Protein AF-A0A0L0T3G3-F1 (afdb_monomer_lite)

Secondary structure (DSSP, 8-state):
-EETTEE--B-TTT--EEHHHHHHHTT--HHHHHHHIIIIITTSS-EEE-SSSGGG-EEEE-HHHHHHHHHHTT-HHHHHHHHH-----PPPPP--------------------------------------------------------------PPP-------------------------------

Radius of gyration: 37.57 Å; chains: 1; bounding box: 53×100×104 Å

InterPro domains:
  IPR003163 Transcription regulator HTH, APSES-type DNA-binding domain [PS51299] (1-94)
  IPR018004 KilA/APSES-type HTH, DNA-binding [PF04383] (8-71)
  IPR018004 KilA/APSES-type HTH, DNA-binding [SM01252] (5-93)
  IPR036887 HTH APSES-type DNA-binding domain superfamily [G3DSA:3.10.260.10] (1-104)
  IPR036887 HTH APSES-type DNA-binding domain superfamily [SSF54616] (5-86)
  IPR051642 Regulatory protein SWI6-like [PTHR43828] (3-160)

Sequence (190 aa):
MRVAGVDVMRRASDNWLNATQLLKVAAVDKPQRTKILEREIQTGEHEKVQGGYGKYQGTWVPYARGVEIAKQFKVEHLVQALLDDAPSSDPPPPAAPRGRPSHSGTGSASNASPLRAVKRARREPAAATPATRPAGDGDGDDDNDLASDSDSDTSAPPARATPVRVARRAPSGRSTNARRASPATTTDAC

Organism: Allomyces macrogynus (strain ATCC 38327) (NCBI:txid578462)

Structure (mmCIF, N/CA/C/O backbone):
data_AF-A0A0L0T3G3-F1
#
_entry.id   AF-A0A0L0T3G3-F1
#
loop_
_atom_site.group_PDB
_atom_site.id
_atom_site.type_symbol
_atom_site.label_atom_id
_atom_site.label_alt_id
_atom_site.label_comp_i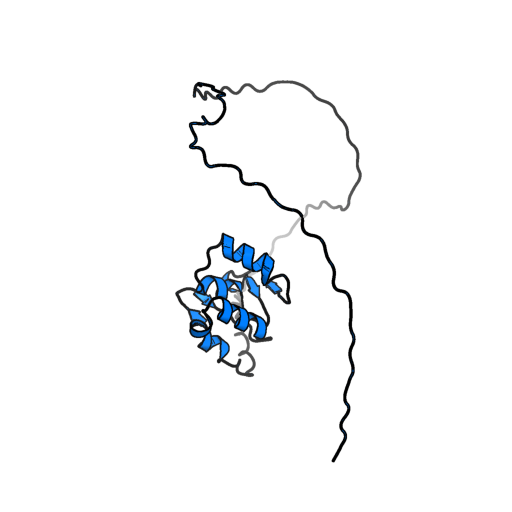d
_atom_site.label_asym_id
_atom_site.label_entity_id
_atom_site.label_seq_id
_atom_site.pdbx_PDB_ins_code
_atom_site.Cartn_x
_atom_site.Cartn_y
_atom_site.Cartn_z
_atom_site.occupancy
_atom_site.B_iso_or_equiv
_atom_site.auth_seq_id
_atom_site.auth_comp_id
_atom_site.auth_asym_id
_atom_site.auth_atom_id
_atom_site.pdbx_PDB_model_num
ATOM 1 N N . MET A 1 1 ? -4.707 -2.752 -11.605 1.00 87.75 1 MET A N 1
ATOM 2 C CA . MET A 1 1 ? -5.917 -3.571 -11.362 1.00 87.75 1 MET A CA 1
ATOM 3 C C . MET A 1 1 ? -6.947 -2.727 -10.620 1.00 87.75 1 MET A C 1
ATOM 5 O O . MET A 1 1 ? -6.530 -1.888 -9.833 1.00 87.75 1 MET A O 1
ATOM 9 N N . ARG A 1 2 ? -8.255 -2.915 -10.841 1.00 91.00 2 ARG A N 1
ATOM 10 C CA . ARG A 1 2 ? -9.304 -2.236 -10.060 1.00 91.00 2 ARG A CA 1
ATOM 11 C C . ARG A 1 2 ? -10.066 -3.249 -9.208 1.00 91.00 2 ARG A C 1
ATOM 13 O O . ARG A 1 2 ? -10.561 -4.233 -9.742 1.00 91.00 2 ARG A O 1
ATOM 20 N N . VAL A 1 3 ? -10.154 -2.998 -7.904 1.00 90.12 3 VAL A N 1
ATOM 21 C CA . VAL A 1 3 ? -10.744 -3.889 -6.894 1.00 90.12 3 VAL A CA 1
ATOM 22 C C . VAL A 1 3 ? -11.617 -3.060 -5.961 1.00 90.12 3 VAL A C 1
ATOM 24 O O . VAL A 1 3 ? -11.157 -2.048 -5.441 1.00 90.12 3 VAL A O 1
ATOM 27 N N . ALA A 1 4 ? -12.880 -3.450 -5.760 1.00 86.75 4 ALA A N 1
ATOM 28 C CA . ALA A 1 4 ? -13.822 -2.730 -4.888 1.00 86.75 4 ALA A CA 1
ATOM 29 C C . ALA A 1 4 ? -13.894 -1.208 -5.172 1.00 86.75 4 ALA A C 1
ATOM 31 O O . ALA A 1 4 ? -13.956 -0.378 -4.270 1.00 86.75 4 ALA A O 1
ATOM 32 N N . GLY A 1 5 ? -13.817 -0.823 -6.451 1.00 89.44 5 GLY A N 1
ATOM 33 C CA . GLY A 1 5 ? -13.822 0.581 -6.874 1.00 89.44 5 GLY A CA 1
ATOM 34 C C . GLY A 1 5 ? -12.492 1.327 -6.699 1.00 89.44 5 GLY A C 1
ATOM 35 O O . GLY A 1 5 ? -12.392 2.456 -7.182 1.00 89.44 5 GLY A O 1
ATOM 36 N N . VAL A 1 6 ? -11.470 0.700 -6.110 1.00 92.50 6 VAL A N 1
ATOM 37 C CA . VAL A 1 6 ? -10.130 1.250 -5.867 1.00 92.50 6 VAL A CA 1
ATOM 38 C C . VAL A 1 6 ? -9.128 0.698 -6.878 1.00 92.50 6 VAL A C 1
ATOM 40 O O . VAL A 1 6 ? -9.063 -0.506 -7.114 1.00 92.50 6 VAL A O 1
ATOM 43 N N . ASP A 1 7 ? -8.308 1.571 -7.455 1.00 93.56 7 ASP A N 1
ATOM 44 C CA . ASP A 1 7 ? -7.196 1.142 -8.299 1.00 93.56 7 ASP A CA 1
ATOM 45 C C . ASP A 1 7 ? -5.982 0.753 -7.444 1.00 93.56 7 ASP A C 1
ATOM 47 O O . ASP A 1 7 ? -5.528 1.535 -6.605 1.00 93.56 7 ASP A O 1
ATOM 51 N N . VAL A 1 8 ? -5.461 -0.450 -7.688 1.00 94.19 8 VAL A N 1
ATOM 52 C CA . VAL A 1 8 ? -4.229 -0.995 -7.110 1.00 94.19 8 VAL A CA 1
ATOM 53 C C . VAL A 1 8 ? -3.171 -1.117 -8.206 1.00 94.19 8 VAL A C 1
ATOM 55 O O . VAL A 1 8 ? -3.423 -1.666 -9.287 1.00 94.19 8 VAL A O 1
ATOM 58 N N . MET A 1 9 ? -1.985 -0.589 -7.922 1.00 94.81 9 MET A N 1
ATOM 59 C CA . MET A 1 9 ? -0.851 -0.479 -8.830 1.00 94.81 9 MET A CA 1
ATOM 60 C C . MET A 1 9 ? 0.319 -1.336 -8.343 1.00 94.81 9 MET A C 1
ATOM 62 O O . MET A 1 9 ? 0.638 -1.360 -7.152 1.00 94.81 9 MET A O 1
ATOM 66 N N . ARG A 1 10 ? 0.989 -1.972 -9.304 1.00 94.44 10 ARG A N 1
ATOM 67 C CA . ARG A 1 10 ? 2.276 -2.657 -9.158 1.00 94.44 10 ARG A CA 1
ATOM 68 C C . ARG A 1 10 ? 3.265 -2.001 -10.115 1.00 94.44 10 ARG A C 1
ATOM 70 O O . ARG A 1 10 ? 2.906 -1.706 -11.256 1.00 94.44 10 ARG A O 1
ATOM 77 N N . ARG A 1 11 ? 4.477 -1.713 -9.654 1.00 93.88 11 ARG A N 1
ATOM 78 C CA . ARG A 1 11 ? 5.514 -1.069 -10.462 1.00 93.88 11 ARG A CA 1
ATOM 79 C C . ARG A 1 11 ? 6.244 -2.132 -11.282 1.00 93.88 11 ARG A C 1
ATOM 81 O O . ARG A 1 11 ? 6.656 -3.151 -10.745 1.00 93.88 11 ARG A O 1
ATOM 88 N N . ALA A 1 12 ? 6.392 -1.903 -12.584 1.00 90.88 12 ALA A N 1
ATOM 89 C CA . ALA A 1 12 ? 6.940 -2.904 -13.501 1.00 90.88 12 ALA A CA 1
ATOM 90 C C . ALA A 1 12 ? 8.461 -3.108 -13.366 1.00 90.88 12 ALA A C 1
ATOM 92 O O . ALA A 1 12 ? 8.955 -4.190 -13.655 1.00 90.88 12 ALA A O 1
ATOM 93 N N . SER A 1 13 ? 9.204 -2.085 -12.932 1.00 90.38 13 SER A N 1
ATOM 94 C CA . SER A 1 13 ? 10.672 -2.119 -12.864 1.00 90.38 13 SER A CA 1
ATOM 95 C C . SER A 1 13 ? 11.217 -2.993 -11.736 1.00 90.38 13 SER A C 1
ATOM 97 O O . SER A 1 13 ? 12.217 -3.676 -11.913 1.00 90.38 13 SER A O 1
ATOM 99 N N . ASP A 1 14 ? 10.577 -2.945 -10.571 1.00 91.62 14 ASP A N 1
ATOM 100 C CA . ASP A 1 14 ? 11.069 -3.518 -9.312 1.00 91.62 14 ASP A CA 1
ATOM 101 C C . ASP A 1 14 ? 10.006 -4.370 -8.595 1.00 91.62 14 ASP A C 1
ATOM 103 O O . ASP A 1 14 ? 10.282 -4.953 -7.549 1.00 91.62 14 ASP A O 1
ATOM 107 N N . ASN A 1 15 ? 8.794 -4.475 -9.154 1.00 93.56 15 ASN A N 1
ATOM 108 C CA . ASN A 1 15 ? 7.646 -5.160 -8.558 1.00 93.56 15 ASN A CA 1
ATOM 109 C C . ASN A 1 15 ? 7.142 -4.567 -7.240 1.00 93.56 15 ASN A C 1
ATOM 111 O O . ASN A 1 15 ? 6.490 -5.261 -6.459 1.00 93.56 15 ASN A O 1
ATOM 115 N N . TRP A 1 16 ? 7.383 -3.282 -6.989 1.00 95.81 16 TRP A N 1
ATOM 116 C CA . TRP A 1 16 ? 6.870 -2.640 -5.784 1.00 95.81 16 TRP A CA 1
ATOM 117 C C . TRP A 1 16 ? 5.355 -2.453 -5.845 1.00 95.81 16 TRP A C 1
ATOM 119 O O . TRP A 1 16 ? 4.770 -2.202 -6.902 1.00 95.81 16 TRP A O 1
ATOM 129 N N . LEU A 1 17 ? 4.711 -2.550 -4.686 1.00 96.19 17 LEU A N 1
ATOM 130 C CA . LEU A 1 17 ? 3.264 -2.436 -4.529 1.00 96.19 17 LEU A CA 1
ATOM 131 C C . LEU A 1 17 ? 2.912 -1.158 -3.775 1.00 96.19 17 LEU A C 1
ATOM 133 O O . LEU A 1 17 ? 3.591 -0.776 -2.822 1.00 96.19 17 LEU A O 1
ATOM 137 N N . ASN A 1 18 ? 1.823 -0.499 -4.168 1.00 96.75 18 ASN A N 1
ATOM 138 C CA . ASN A 1 18 ? 1.340 0.677 -3.451 1.00 96.75 18 ASN A CA 1
ATOM 139 C C . ASN A 1 18 ? 0.532 0.255 -2.210 1.00 96.75 18 ASN A C 1
ATOM 141 O O . ASN A 1 18 ? -0.651 -0.090 -2.293 1.00 96.75 18 ASN A O 1
ATOM 145 N N . ALA A 1 19 ? 1.159 0.322 -1.036 1.00 96.81 19 ALA A N 1
ATOM 146 C CA . ALA A 1 19 ? 0.548 -0.071 0.230 1.00 96.81 19 ALA A CA 1
ATOM 147 C C . ALA A 1 19 ? -0.653 0.811 0.603 1.00 96.81 19 ALA A C 1
ATOM 149 O O . ALA A 1 19 ? -1.634 0.326 1.163 1.00 96.81 19 ALA A O 1
ATOM 150 N N . THR A 1 20 ? -0.634 2.100 0.247 1.00 96.31 20 THR A N 1
ATOM 151 C CA . THR A 1 20 ? -1.773 2.999 0.496 1.00 96.31 20 THR A CA 1
ATOM 152 C C . THR A 1 20 ? -3.030 2.529 -0.238 1.00 96.31 20 THR A C 1
ATOM 154 O O . THR A 1 20 ? -4.134 2.651 0.292 1.00 96.31 20 THR A O 1
ATOM 157 N N . GLN A 1 21 ? -2.880 1.968 -1.439 1.00 96.12 21 GLN A N 1
ATOM 158 C CA . GLN A 1 21 ? -3.994 1.412 -2.209 1.00 96.12 21 GLN A CA 1
ATOM 159 C C . GLN A 1 21 ? -4.490 0.088 -1.623 1.00 96.12 21 GLN A C 1
ATOM 161 O O . GLN A 1 21 ? -5.701 -0.084 -1.506 1.00 96.12 21 GLN A O 1
ATOM 166 N N . LEU A 1 22 ? -3.590 -0.789 -1.163 1.00 95.81 22 LEU A N 1
ATOM 167 C CA . LEU A 1 22 ? -3.967 -2.022 -0.457 1.00 95.81 22 LEU A CA 1
ATOM 168 C C . LEU A 1 22 ? -4.814 -1.726 0.791 1.00 95.81 22 LEU A C 1
ATOM 170 O O . LEU A 1 22 ? -5.875 -2.317 0.976 1.00 95.81 22 LEU A O 1
ATOM 174 N N . LEU A 1 23 ? -4.414 -0.735 1.596 1.00 96.38 23 LEU A N 1
ATOM 175 C CA . LEU A 1 23 ? -5.177 -0.314 2.778 1.00 96.38 23 LEU A CA 1
ATOM 176 C C . LEU A 1 23 ? -6.549 0.288 2.428 1.00 96.38 23 LEU A C 1
ATOM 178 O O . LEU A 1 23 ? -7.487 0.193 3.216 1.00 96.38 23 LEU A O 1
ATOM 182 N N . LYS A 1 24 ? -6.685 0.918 1.253 1.00 95.56 24 LYS A N 1
ATOM 183 C CA . LYS A 1 24 ? -7.981 1.411 0.760 1.00 95.56 24 LYS A CA 1
ATOM 184 C C . LYS A 1 24 ? -8.900 0.266 0.338 1.00 95.56 24 LYS A C 1
ATOM 186 O O . LYS A 1 24 ? -10.090 0.340 0.619 1.00 95.56 24 LYS A O 1
ATOM 191 N N . VAL A 1 25 ? -8.363 -0.774 -0.304 1.00 95.31 25 VAL A N 1
ATOM 192 C CA . VAL A 1 25 ? -9.125 -1.990 -0.643 1.00 95.31 25 VAL A CA 1
ATOM 193 C C . VAL A 1 25 ? -9.603 -2.701 0.623 1.00 95.31 25 VAL A C 1
ATOM 195 O O . VAL A 1 25 ? -10.724 -3.189 0.659 1.00 95.31 25 VAL A O 1
ATOM 198 N N . ALA A 1 26 ? -8.801 -2.672 1.690 1.00 95.25 26 ALA A N 1
ATOM 199 C CA . ALA A 1 26 ? -9.161 -3.209 3.002 1.00 95.25 26 ALA A CA 1
ATOM 200 C C . ALA A 1 26 ? -10.208 -2.376 3.772 1.00 95.25 26 ALA A C 1
ATOM 202 O O . ALA A 1 26 ? -10.460 -2.658 4.940 1.00 95.25 26 ALA A O 1
ATOM 203 N N . ALA A 1 27 ? -10.784 -1.334 3.156 1.00 94.81 27 ALA A N 1
ATOM 204 C CA . ALA A 1 27 ? -11.753 -0.422 3.771 1.00 94.81 27 ALA A CA 1
ATOM 205 C C . ALA A 1 27 ? -11.266 0.232 5.082 1.00 94.81 27 ALA A C 1
ATOM 207 O O . ALA A 1 27 ? -12.066 0.615 5.929 1.00 94.81 27 ALA A O 1
ATOM 208 N N . VAL A 1 28 ? -9.950 0.399 5.251 1.00 94.81 28 VAL A N 1
ATOM 209 C CA . VAL A 1 28 ? -9.383 1.064 6.430 1.00 94.81 28 VAL A CA 1
ATOM 210 C C . VAL A 1 28 ? -9.618 2.567 6.328 1.00 94.81 28 VAL A C 1
ATOM 212 O O . VAL A 1 28 ? -9.285 3.183 5.310 1.00 94.81 28 VAL A O 1
ATOM 215 N N . ASP A 1 29 ? -10.121 3.187 7.392 1.00 95.81 29 ASP A N 1
ATOM 216 C CA . ASP A 1 29 ? -10.425 4.617 7.423 1.00 95.81 29 ASP A CA 1
ATOM 217 C C . ASP A 1 29 ? -9.182 5.504 7.335 1.00 95.81 29 ASP A C 1
ATOM 219 O O . ASP A 1 29 ? -8.088 5.151 7.775 1.00 95.81 29 ASP A O 1
ATOM 223 N N . LYS A 1 30 ? -9.350 6.722 6.806 1.00 93.50 30 LYS A N 1
ATOM 224 C CA . LYS A 1 30 ? -8.257 7.693 6.615 1.00 93.50 30 LYS A CA 1
ATOM 225 C C . LYS A 1 30 ? -7.351 7.883 7.850 1.00 93.50 30 LYS A C 1
ATOM 227 O O . LYS A 1 30 ? -6.141 7.748 7.668 1.00 93.50 30 LYS A O 1
ATOM 232 N N . PRO A 1 31 ? -7.859 8.157 9.070 1.00 95.81 31 PRO A N 1
ATOM 233 C CA . PRO A 1 31 ? -6.998 8.320 10.245 1.00 95.81 31 PRO A CA 1
ATOM 234 C C . PRO A 1 31 ? -6.247 7.035 10.623 1.00 95.81 31 PRO A C 1
ATOM 236 O O . PRO A 1 31 ? -5.105 7.101 11.075 1.00 95.81 31 PRO A O 1
ATOM 239 N N . GLN A 1 32 ? -6.854 5.864 10.422 1.00 96.56 32 GLN A N 1
ATOM 240 C CA . GLN A 1 32 ? -6.226 4.581 10.730 1.00 96.56 32 GLN A CA 1
ATOM 241 C C . GLN A 1 32 ? -5.157 4.212 9.695 1.00 96.56 32 GLN A C 1
ATOM 243 O O . GLN A 1 32 ? -4.079 3.761 10.079 1.00 96.56 32 GLN A O 1
ATOM 248 N N . ARG A 1 33 ? -5.391 4.491 8.403 1.00 96.19 33 ARG A N 1
ATOM 249 C CA . ARG A 1 33 ? -4.382 4.308 7.346 1.00 96.19 33 ARG A CA 1
ATOM 250 C C . ARG A 1 33 ? -3.109 5.088 7.653 1.00 96.19 33 ARG A C 1
ATOM 252 O O . ARG A 1 33 ? -2.029 4.532 7.508 1.00 96.19 33 ARG A O 1
ATOM 259 N N . THR A 1 34 ? -3.226 6.338 8.111 1.00 96.12 34 THR A N 1
ATOM 260 C CA . THR A 1 34 ? -2.059 7.149 8.500 1.00 96.12 34 THR A CA 1
ATOM 261 C C . THR A 1 34 ? -1.283 6.502 9.648 1.00 96.12 34 THR A C 1
ATOM 263 O O . THR A 1 34 ? -0.072 6.341 9.535 1.00 96.12 34 THR A O 1
ATOM 266 N N . LYS A 1 35 ? -1.971 6.037 10.701 1.00 96.88 35 LYS A N 1
ATOM 267 C CA . LYS A 1 35 ? -1.324 5.365 11.843 1.00 96.88 35 LYS A CA 1
ATOM 268 C C . LYS A 1 35 ? -0.586 4.089 11.434 1.00 96.88 35 LYS A C 1
ATOM 270 O O . LYS A 1 35 ? 0.534 3.876 11.882 1.00 96.88 35 LYS A O 1
ATOM 275 N N . ILE A 1 36 ? -1.196 3.256 10.589 1.00 96.19 36 ILE A N 1
ATOM 276 C CA . ILE A 1 36 ? -0.570 2.023 10.081 1.00 96.19 36 ILE A CA 1
ATOM 277 C C . ILE A 1 36 ? 0.642 2.363 9.209 1.00 96.19 36 ILE A C 1
ATOM 279 O O . ILE A 1 36 ? 1.707 1.766 9.359 1.00 96.19 36 ILE A O 1
ATOM 283 N N . LEU A 1 37 ? 0.504 3.353 8.322 1.00 95.62 37 LEU A N 1
ATOM 284 C CA . LEU A 1 37 ? 1.600 3.789 7.464 1.00 95.62 37 LEU A CA 1
ATOM 285 C C . LEU A 1 37 ? 2.805 4.241 8.292 1.00 95.62 37 LEU A C 1
ATOM 287 O O . LEU A 1 37 ? 3.914 3.812 8.007 1.00 95.62 37 LEU A O 1
ATOM 291 N N . GLU A 1 38 ? 2.595 5.067 9.314 1.00 95.38 38 GLU A N 1
ATOM 292 C CA . GLU A 1 38 ? 3.668 5.597 10.163 1.00 95.38 38 GLU A CA 1
ATOM 293 C C . GLU A 1 38 ? 4.297 4.542 11.080 1.00 95.38 38 GLU A C 1
ATOM 295 O O . GLU A 1 38 ? 5.509 4.558 11.273 1.00 95.38 38 GLU A O 1
ATOM 300 N N . ARG A 1 39 ? 3.496 3.626 11.642 1.00 95.69 39 ARG A N 1
ATOM 301 C CA . ARG A 1 39 ? 3.963 2.673 12.664 1.00 95.69 39 ARG A CA 1
ATOM 302 C C . ARG A 1 39 ? 4.483 1.348 12.127 1.00 95.69 39 ARG A C 1
ATOM 304 O O . ARG A 1 39 ? 5.308 0.735 12.789 1.00 95.69 39 ARG A O 1
ATOM 311 N N . GLU A 1 40 ? 3.953 0.867 11.005 1.00 94.44 40 GLU A N 1
ATOM 312 C CA . GLU A 1 40 ? 4.221 -0.502 10.538 1.00 94.44 40 GLU A CA 1
ATOM 313 C C . GLU A 1 40 ? 4.870 -0.556 9.160 1.00 94.44 40 GLU A C 1
ATOM 315 O O . GLU A 1 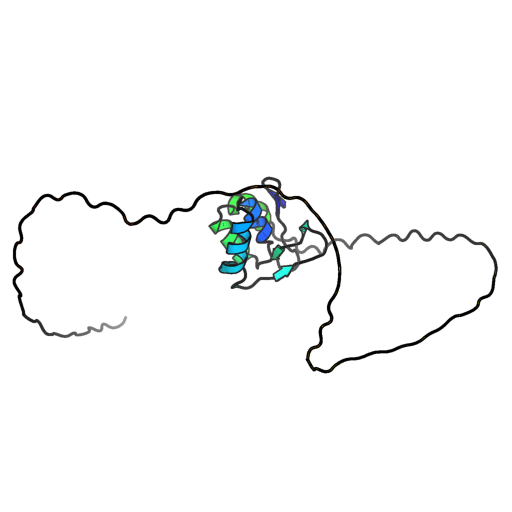40 ? 5.630 -1.480 8.864 1.00 94.44 40 GLU A O 1
ATOM 320 N N . ILE A 1 41 ? 4.546 0.401 8.290 1.00 94.69 41 ILE A N 1
ATOM 321 C CA . ILE A 1 41 ? 5.033 0.397 6.908 1.00 94.69 41 ILE A CA 1
ATOM 322 C C . ILE A 1 41 ? 6.313 1.225 6.799 1.00 94.69 41 ILE A C 1
ATOM 324 O O . ILE A 1 41 ? 7.304 0.755 6.252 1.00 94.69 41 ILE A O 1
ATOM 328 N N . GLN A 1 42 ? 6.316 2.438 7.356 1.00 94.44 42 GLN A N 1
ATOM 329 C CA . GLN A 1 42 ? 7.447 3.366 7.264 1.00 94.44 42 GLN A CA 1
ATOM 330 C C . GLN A 1 42 ? 8.637 2.993 8.154 1.00 94.44 42 GLN A C 1
ATOM 332 O O . GLN A 1 42 ? 9.701 3.592 8.047 1.00 94.44 42 GLN A O 1
ATOM 337 N N . THR A 1 43 ? 8.476 2.010 9.034 1.00 94.50 43 THR A N 1
ATOM 338 C CA . THR A 1 43 ? 9.572 1.488 9.858 1.00 94.50 43 THR A CA 1
ATOM 339 C C . THR A 1 43 ? 10.527 0.602 9.053 1.00 94.50 43 THR A C 1
ATOM 341 O O . THR A 1 43 ? 11.690 0.480 9.421 1.00 94.50 43 THR A O 1
ATOM 344 N N . GLY A 1 44 ? 10.047 -0.018 7.969 1.00 92.94 44 GLY A N 1
ATOM 345 C CA . GLY A 1 44 ? 10.835 -0.896 7.101 1.00 92.94 44 GLY A CA 1
ATOM 346 C C . GLY A 1 44 ? 11.261 -0.234 5.789 1.00 92.94 44 GLY A C 1
ATOM 347 O O . GLY A 1 44 ? 11.219 0.986 5.641 1.00 92.94 44 GLY A O 1
ATOM 348 N N . GLU A 1 45 ? 11.645 -1.054 4.809 1.00 96.31 45 GLU A N 1
ATOM 349 C CA . GLU A 1 45 ? 11.939 -0.596 3.449 1.00 96.31 45 GLU A CA 1
ATOM 350 C C . GLU A 1 45 ? 10.661 -0.105 2.757 1.00 96.31 45 GLU A C 1
ATOM 352 O O . GLU A 1 45 ? 9.676 -0.837 2.620 1.00 96.31 45 GLU A O 1
ATOM 357 N N . HIS A 1 46 ? 10.671 1.162 2.348 1.00 96.81 46 HIS A N 1
ATOM 358 C CA . HIS A 1 46 ? 9.535 1.806 1.709 1.00 96.81 46 HIS A CA 1
ATOM 359 C C . HIS A 1 46 ? 9.974 3.054 0.935 1.00 96.81 46 HIS A C 1
ATOM 361 O O . HIS A 1 46 ? 11.010 3.655 1.207 1.00 96.81 46 HIS A O 1
ATOM 367 N N . GLU A 1 47 ? 9.128 3.491 0.009 1.00 96.62 47 GLU A N 1
ATOM 368 C CA . GLU A 1 47 ? 9.331 4.689 -0.798 1.00 96.62 47 GLU A CA 1
ATOM 369 C C . GLU A 1 47 ? 8.065 5.538 -0.726 1.00 96.62 47 GLU A C 1
ATOM 371 O O . GLU A 1 47 ? 6.960 5.083 -1.031 1.00 96.62 47 GLU A O 1
ATOM 376 N N . LYS A 1 48 ? 8.203 6.797 -0.312 1.00 95.88 48 LYS A N 1
ATOM 377 C CA . LYS A 1 48 ? 7.091 7.749 -0.318 1.00 95.88 48 LYS A CA 1
ATOM 378 C C . LYS A 1 48 ? 7.094 8.536 -1.620 1.00 95.88 48 LYS A C 1
ATOM 380 O O . LYS A 1 48 ? 7.950 9.390 -1.823 1.00 95.88 48 LYS A O 1
ATOM 385 N N . VAL A 1 49 ? 6.075 8.316 -2.448 1.00 95.75 49 VAL A N 1
ATOM 386 C CA . VAL A 1 49 ? 5.829 9.114 -3.654 1.00 95.75 49 VAL A CA 1
ATOM 387 C C . VAL A 1 49 ? 4.762 10.160 -3.341 1.00 95.75 49 VAL A C 1
ATOM 389 O O . VAL A 1 49 ? 3.589 9.834 -3.133 1.00 95.75 49 VAL A O 1
ATOM 392 N N . GLN A 1 50 ? 5.178 11.425 -3.304 1.00 94.56 50 GLN A N 1
ATOM 393 C CA . GLN A 1 50 ? 4.323 12.591 -3.075 1.00 94.56 50 GLN A CA 1
ATOM 394 C C . GLN A 1 50 ? 4.415 13.550 -4.274 1.00 94.56 50 GLN A C 1
ATOM 396 O O . GLN A 1 50 ? 5.491 13.743 -4.832 1.00 94.56 50 GLN A O 1
ATOM 401 N N . GLY A 1 51 ? 3.293 14.157 -4.676 1.00 91.38 51 GLY A N 1
ATOM 402 C CA . GLY A 1 51 ? 3.226 15.048 -5.845 1.00 91.38 51 GLY A CA 1
ATOM 403 C C . GLY A 1 51 ? 2.895 14.334 -7.166 1.00 91.38 51 GLY A C 1
ATOM 404 O O . GLY A 1 51 ? 2.715 13.117 -7.213 1.00 91.38 51 GLY A O 1
ATOM 405 N N . GLY A 1 52 ? 2.705 15.100 -8.244 1.00 93.38 52 GLY A N 1
ATOM 406 C CA . GLY A 1 52 ? 2.344 14.564 -9.564 1.00 93.38 52 GLY A CA 1
ATOM 407 C C . GLY A 1 52 ? 0.913 14.014 -9.667 1.00 93.38 52 GLY A C 1
ATOM 408 O O . GLY A 1 52 ? -0.007 14.486 -9.001 1.00 93.38 52 GLY A O 1
ATOM 409 N N . TYR A 1 53 ? 0.712 13.024 -10.541 1.00 91.06 53 TYR A N 1
ATOM 410 C CA . TYR A 1 53 ? -0.609 12.467 -10.837 1.00 91.06 53 TYR A CA 1
ATOM 411 C C . TYR A 1 53 ? -1.119 11.561 -9.697 1.00 91.06 53 TYR A C 1
ATOM 413 O O . TYR A 1 53 ? -0.504 10.544 -9.371 1.00 91.06 53 TYR A O 1
ATOM 421 N N . GLY A 1 54 ? -2.278 11.902 -9.121 1.00 90.31 54 GLY A N 1
ATOM 422 C CA . GLY A 1 54 ? -2.775 11.351 -7.851 1.00 90.31 54 GLY A CA 1
ATOM 423 C C . GLY A 1 54 ? -2.877 9.823 -7.758 1.00 90.31 54 GLY A C 1
ATOM 424 O O . GLY A 1 54 ? -2.645 9.270 -6.686 1.00 90.31 54 GLY A O 1
ATOM 425 N N . LYS A 1 55 ? -3.152 9.104 -8.861 1.00 91.44 55 LYS A N 1
ATOM 426 C CA . LYS A 1 55 ? -3.279 7.629 -8.819 1.00 91.44 55 LYS A CA 1
ATOM 427 C C . LYS A 1 55 ? -1.970 6.899 -8.498 1.00 91.44 55 LYS A C 1
ATOM 429 O O . LYS A 1 55 ? -2.024 5.737 -8.120 1.00 91.44 55 LYS A O 1
ATOM 434 N N . TYR A 1 56 ? -0.813 7.540 -8.674 1.00 94.06 56 TYR A N 1
ATOM 435 C CA . TYR A 1 56 ? 0.498 6.930 -8.404 1.00 94.06 56 TYR A CA 1
ATOM 436 C C . TYR A 1 56 ? 1.072 7.312 -7.035 1.00 94.06 56 TYR A C 1
ATOM 438 O O . TYR A 1 56 ? 2.111 6.789 -6.631 1.00 94.06 56 TYR A O 1
ATOM 446 N N . GLN A 1 57 ? 0.401 8.212 -6.317 1.00 95.75 57 GLN A N 1
ATOM 447 C CA . GLN A 1 57 ? 0.840 8.675 -5.008 1.00 95.75 57 GLN A CA 1
ATOM 448 C C . GLN A 1 57 ? 0.603 7.618 -3.930 1.00 95.75 57 GLN A C 1
ATOM 450 O O . GLN A 1 57 ? -0.326 6.807 -4.008 1.00 95.75 57 GLN A O 1
ATOM 455 N N . GLY A 1 58 ? 1.436 7.668 -2.895 1.00 96.00 58 GLY A N 1
ATOM 456 C CA . GLY A 1 58 ? 1.331 6.799 -1.731 1.00 96.00 58 GLY A CA 1
ATOM 457 C C . GLY A 1 58 ? 2.680 6.265 -1.281 1.00 96.00 58 GLY A C 1
ATOM 458 O O . GLY A 1 58 ? 3.740 6.710 -1.726 1.00 96.00 58 GLY A O 1
ATOM 459 N N . THR A 1 59 ? 2.622 5.303 -0.370 1.00 96.94 59 THR A N 1
ATOM 460 C CA . THR A 1 59 ? 3.797 4.567 0.092 1.00 96.94 59 THR A CA 1
ATOM 461 C C . THR A 1 59 ? 3.914 3.272 -0.692 1.00 96.94 59 THR A C 1
ATOM 463 O O . THR A 1 59 ? 3.011 2.437 -0.656 1.00 96.94 59 THR A O 1
ATOM 466 N N . TRP A 1 60 ? 5.018 3.128 -1.408 1.00 97.50 60 TRP A N 1
ATOM 467 C CA . TRP A 1 60 ? 5.378 1.932 -2.144 1.00 97.50 60 TRP A CA 1
ATOM 468 C C . TRP A 1 60 ? 6.259 1.048 -1.269 1.00 97.50 60 TRP A C 1
ATOM 470 O O . TRP A 1 60 ? 7.101 1.553 -0.527 1.00 97.50 60 TRP A O 1
ATOM 480 N N . VAL A 1 61 ? 6.033 -0.260 -1.335 1.00 97.38 61 VAL A N 1
ATOM 481 C CA . VAL A 1 61 ? 6.766 -1.268 -0.563 1.00 97.38 61 VAL A CA 1
ATOM 482 C C . VAL A 1 61 ? 7.234 -2.398 -1.479 1.00 97.38 61 VAL A C 1
ATOM 484 O O . VAL A 1 61 ? 6.561 -2.671 -2.482 1.00 97.38 61 VAL A O 1
ATOM 487 N N . PRO A 1 62 ? 8.330 -3.094 -1.132 1.00 96.94 62 PRO A N 1
ATOM 488 C CA . PRO A 1 62 ? 8.762 -4.287 -1.850 1.00 96.94 62 PRO A CA 1
ATOM 489 C C . PRO A 1 62 ? 7.655 -5.343 -1.939 1.00 96.94 62 PRO A C 1
ATOM 491 O O . PRO A 1 62 ? 6.820 -5.462 -1.036 1.00 96.94 62 PRO A O 1
ATOM 494 N N . TYR A 1 63 ? 7.681 -6.149 -3.004 1.00 95.06 63 TYR A N 1
ATOM 495 C CA . TYR A 1 63 ? 6.666 -7.171 -3.282 1.00 95.06 63 TYR A CA 1
ATOM 496 C C . TYR A 1 63 ? 6.375 -8.072 -2.073 1.00 95.06 63 TYR A C 1
ATOM 498 O O . TYR A 1 63 ? 5.223 -8.193 -1.660 1.00 95.06 63 TYR A O 1
ATOM 506 N N . ALA A 1 64 ? 7.421 -8.635 -1.455 1.00 95.06 64 ALA A N 1
ATOM 507 C CA . ALA A 1 64 ? 7.294 -9.522 -0.297 1.00 95.06 64 ALA A CA 1
ATOM 508 C C . ALA A 1 64 ? 6.507 -8.865 0.850 1.00 95.06 64 ALA A C 1
ATOM 510 O O . ALA A 1 64 ? 5.547 -9.439 1.363 1.00 95.06 64 ALA A O 1
ATOM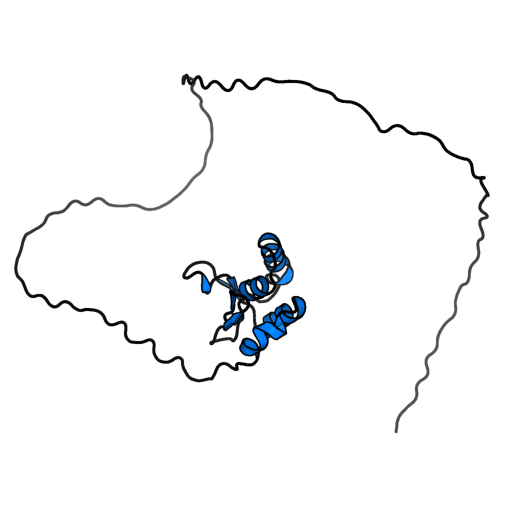 511 N N . ARG A 1 65 ? 6.840 -7.610 1.178 1.00 95.75 65 ARG A N 1
ATOM 512 C CA . ARG A 1 65 ? 6.151 -6.853 2.226 1.00 95.75 65 ARG A CA 1
ATOM 513 C C . ARG A 1 65 ? 4.713 -6.507 1.841 1.00 95.75 65 ARG A C 1
ATOM 515 O O . ARG A 1 65 ? 3.822 -6.552 2.685 1.00 95.75 65 ARG A O 1
ATOM 522 N N . GLY A 1 66 ? 4.458 -6.180 0.576 1.00 95.44 66 GLY A N 1
ATOM 523 C CA . GLY A 1 66 ? 3.103 -5.926 0.086 1.00 95.44 66 GLY A CA 1
ATOM 524 C C . GLY A 1 66 ? 2.190 -7.152 0.196 1.00 95.44 66 GLY A C 1
ATOM 525 O O . GLY A 1 66 ? 1.031 -7.007 0.585 1.00 95.44 66 GLY A O 1
ATOM 526 N N . VAL A 1 67 ? 2.718 -8.356 -0.058 1.00 95.06 67 VAL A N 1
ATOM 527 C CA . VAL A 1 67 ? 1.992 -9.624 0.141 1.00 95.06 67 VAL A CA 1
ATOM 528 C C . VAL A 1 67 ? 1.666 -9.849 1.619 1.00 95.06 67 VAL A C 1
ATOM 530 O O . VAL A 1 67 ? 0.538 -10.212 1.948 1.00 95.06 67 VAL A O 1
ATOM 533 N N . GLU A 1 68 ? 2.607 -9.589 2.529 1.00 95.69 68 GLU A N 1
ATOM 534 C CA . GLU A 1 68 ? 2.354 -9.675 3.975 1.00 95.69 68 GLU A CA 1
ATOM 535 C C . GLU A 1 68 ? 1.236 -8.729 4.420 1.00 95.69 68 GLU A C 1
ATOM 537 O O . GLU A 1 68 ? 0.326 -9.149 5.132 1.00 95.69 68 GLU A O 1
ATOM 542 N N . ILE A 1 69 ? 1.257 -7.475 3.961 1.00 95.00 69 ILE A N 1
ATOM 543 C CA . ILE A 1 69 ? 0.199 -6.497 4.254 1.00 95.00 69 ILE A CA 1
ATOM 544 C C . ILE A 1 69 ? -1.140 -7.004 3.701 1.00 95.00 69 ILE A C 1
ATOM 546 O O . ILE A 1 69 ? -2.154 -6.983 4.399 1.00 95.00 69 ILE A O 1
ATOM 550 N N . ALA A 1 70 ? -1.162 -7.519 2.471 1.00 95.00 70 ALA A N 1
ATOM 551 C CA . ALA A 1 70 ? -2.381 -8.057 1.878 1.00 95.00 70 ALA A CA 1
ATOM 552 C C . ALA A 1 70 ? -2.954 -9.240 2.684 1.00 95.00 70 ALA A C 1
ATOM 554 O O . ALA A 1 70 ? -4.171 -9.326 2.864 1.00 95.00 70 ALA A O 1
ATOM 555 N N . LYS A 1 71 ? -2.088 -10.102 3.230 1.00 95.31 71 LYS A N 1
ATOM 556 C CA . LYS A 1 71 ? -2.459 -11.199 4.140 1.00 95.31 71 LYS A CA 1
ATOM 557 C C . LYS A 1 71 ? -3.004 -10.688 5.470 1.00 95.31 71 LYS A C 1
ATOM 559 O O . LYS A 1 71 ? -4.078 -11.109 5.893 1.00 95.31 71 LYS A O 1
ATOM 564 N N . GLN A 1 72 ? -2.303 -9.749 6.105 1.00 95.12 72 GLN A N 1
ATOM 565 C CA . GLN A 1 72 ? -2.684 -9.168 7.398 1.00 95.12 72 GLN A CA 1
ATOM 566 C C . GLN A 1 72 ? -4.070 -8.516 7.350 1.00 95.12 72 GLN A C 1
ATOM 568 O O . GLN A 1 72 ? -4.894 -8.737 8.237 1.00 95.12 72 GLN A O 1
ATOM 573 N N . PHE A 1 73 ? -4.355 -7.769 6.282 1.00 94.88 73 PHE A N 1
ATOM 574 C CA . PHE A 1 73 ? -5.647 -7.110 6.078 1.00 94.88 73 PHE A CA 1
ATOM 575 C C . PHE A 1 73 ? -6.677 -7.982 5.343 1.00 94.88 73 PHE A C 1
ATOM 577 O O . PHE A 1 73 ? -7.758 -7.499 5.017 1.00 94.88 73 PHE A O 1
ATOM 584 N N . LYS A 1 74 ? -6.373 -9.267 5.101 1.00 94.88 74 LYS A N 1
ATOM 585 C CA . LYS A 1 74 ? -7.249 -10.246 4.431 1.00 94.88 74 LYS A CA 1
ATOM 586 C C . LYS A 1 74 ? -7.721 -9.814 3.037 1.00 94.88 74 LYS A C 1
ATOM 588 O O . LYS A 1 74 ? -8.778 -10.243 2.586 1.00 94.88 74 LYS A O 1
ATOM 593 N N . VAL A 1 75 ? -6.934 -9.002 2.336 1.00 94.88 75 VAL A N 1
ATOM 594 C CA . VAL A 1 75 ? -7.214 -8.554 0.960 1.00 94.88 75 VAL A CA 1
ATOM 595 C C . VAL A 1 75 ? -6.427 -9.321 -0.095 1.00 94.88 75 VAL A C 1
ATOM 597 O O . VAL A 1 75 ? -6.648 -9.088 -1.277 1.00 94.88 75 VAL A O 1
ATOM 600 N N . GLU A 1 76 ? -5.547 -10.244 0.307 1.00 93.69 76 GLU A N 1
ATOM 601 C CA . GLU A 1 76 ? -4.746 -11.082 -0.600 1.00 93.69 76 GLU A CA 1
ATOM 602 C C . GLU A 1 76 ? -5.594 -11.699 -1.717 1.00 93.69 76 GLU A C 1
ATOM 604 O O . GLU A 1 76 ? -5.299 -11.480 -2.885 1.00 93.69 76 GLU A O 1
ATOM 609 N N . HIS A 1 77 ? -6.699 -12.362 -1.369 1.00 92.75 77 HIS A N 1
ATOM 610 C CA . HIS A 1 77 ? -7.605 -12.992 -2.336 1.00 92.75 77 HIS A CA 1
ATOM 611 C C . HIS A 1 77 ? -8.193 -12.013 -3.368 1.00 92.75 77 HIS A C 1
ATOM 613 O O . HIS A 1 77 ? -8.500 -12.403 -4.490 1.00 92.75 77 HIS A O 1
ATOM 619 N N . LEU A 1 78 ? -8.343 -10.733 -3.013 1.00 92.44 78 LEU A N 1
ATOM 620 C CA . LEU A 1 78 ? -8.887 -9.713 -3.910 1.00 92.44 78 LEU A CA 1
ATOM 621 C C . LEU A 1 78 ? -7.836 -9.161 -4.872 1.00 92.44 78 LEU A C 1
ATOM 623 O O . LEU A 1 78 ? -8.168 -8.756 -5.984 1.00 92.44 78 LEU A O 1
ATOM 627 N N . VAL A 1 79 ? -6.580 -9.104 -4.431 1.00 91.69 79 VAL A N 1
ATOM 628 C CA . VAL A 1 79 ? -5.457 -8.599 -5.231 1.00 91.69 79 VAL A CA 1
ATOM 629 C C . VAL A 1 79 ? -4.633 -9.723 -5.849 1.00 91.69 79 VAL A C 1
ATOM 631 O O . VAL A 1 79 ? -3.635 -9.438 -6.502 1.00 91.69 79 VAL A O 1
ATOM 634 N N . GLN A 1 80 ? -5.057 -10.977 -5.685 1.00 90.75 80 GLN A N 1
ATOM 635 C CA . GLN A 1 80 ? -4.318 -12.160 -6.109 1.00 90.75 80 GLN A CA 1
ATOM 636 C C . GLN A 1 80 ? -3.953 -12.114 -7.595 1.00 90.75 80 GLN A C 1
ATOM 638 O O . GLN A 1 80 ? -2.803 -12.358 -7.928 1.00 90.75 80 GLN A O 1
ATOM 643 N N . ALA A 1 81 ? -4.867 -11.684 -8.470 1.00 88.75 81 ALA A N 1
ATOM 644 C CA . ALA A 1 81 ? -4.555 -11.535 -9.893 1.00 88.75 81 ALA A CA 1
ATOM 645 C C . ALA A 1 81 ? -3.351 -10.600 -10.134 1.00 88.75 81 ALA A C 1
ATOM 647 O O . ALA A 1 81 ? -2.471 -10.926 -10.914 1.00 88.75 81 ALA A O 1
ATOM 648 N N . LEU A 1 82 ? -3.238 -9.490 -9.390 1.00 89.44 82 LEU A N 1
ATOM 649 C CA . LEU A 1 82 ? -2.093 -8.573 -9.491 1.00 89.44 82 LEU A CA 1
ATOM 650 C C . LEU A 1 82 ? -0.787 -9.174 -8.939 1.00 89.44 82 LEU A C 1
ATOM 652 O O . LEU A 1 82 ? 0.301 -8.742 -9.330 1.00 89.44 82 LEU A O 1
ATOM 656 N N . LEU A 1 83 ? -0.888 -10.096 -7.980 1.00 88.44 83 LEU A N 1
ATOM 657 C CA . LEU A 1 83 ? 0.256 -10.778 -7.373 1.00 88.44 83 LEU A CA 1
ATOM 658 C C . LEU A 1 83 ? 0.781 -11.888 -8.294 1.00 88.44 83 LEU A C 1
ATOM 660 O O . LEU A 1 83 ? 1.987 -11.947 -8.547 1.00 88.44 83 LEU A O 1
ATOM 664 N N . ASP A 1 84 ? -0.134 -12.684 -8.845 1.00 86.31 84 ASP A N 1
ATOM 665 C CA . ASP A 1 84 ? 0.141 -13.820 -9.728 1.00 86.31 84 ASP A CA 1
ATOM 666 C C . ASP A 1 84 ? 0.605 -13.378 -11.123 1.00 86.31 84 ASP A C 1
ATOM 668 O O . ASP A 1 84 ? 1.389 -14.084 -11.759 1.00 86.31 84 ASP A O 1
ATOM 672 N N . ASP A 1 85 ? 0.187 -12.189 -11.576 1.00 75.12 85 ASP A N 1
ATOM 673 C CA . ASP A 1 85 ? 0.700 -11.559 -12.791 1.00 75.12 85 ASP A CA 1
ATOM 674 C C . ASP A 1 85 ? 2.207 -11.284 -12.637 1.00 75.12 85 ASP A C 1
ATOM 676 O O . ASP A 1 85 ? 2.644 -10.255 -12.106 1.00 75.12 85 ASP A O 1
ATOM 680 N N . ALA A 1 86 ? 3.036 -12.216 -13.110 1.00 62.97 86 ALA A N 1
ATOM 681 C CA . ALA A 1 86 ? 4.443 -11.946 -13.348 1.00 62.97 86 ALA A CA 1
ATOM 682 C C . ALA A 1 86 ? 4.521 -10.791 -14.359 1.00 62.97 86 ALA A C 1
ATOM 684 O O . ALA A 1 86 ? 3.866 -10.873 -15.402 1.00 62.97 86 ALA A O 1
ATOM 685 N N . PRO A 1 87 ? 5.283 -9.710 -14.095 1.00 61.69 87 PRO A N 1
ATOM 686 C CA . PRO A 1 87 ? 5.481 -8.694 -15.113 1.00 61.69 87 PRO A CA 1
ATOM 687 C C . PRO A 1 87 ? 6.121 -9.400 -16.303 1.00 61.69 87 PRO A C 1
ATOM 689 O O . PRO A 1 87 ? 7.236 -9.916 -16.199 1.00 61.69 87 PRO A O 1
ATOM 692 N N . SER A 1 88 ? 5.395 -9.486 -17.416 1.00 54.56 88 SER A N 1
ATOM 693 C CA . SER A 1 88 ? 5.975 -9.946 -18.666 1.00 54.56 88 SER A CA 1
ATOM 694 C C . SER A 1 88 ? 7.253 -9.140 -18.863 1.00 54.56 88 SER A C 1
ATOM 696 O O . SER A 1 88 ? 7.218 -7.910 -18.837 1.00 54.56 88 SER A O 1
ATOM 698 N N . SER A 1 89 ? 8.389 -9.824 -19.000 1.00 52.62 89 SER A N 1
ATOM 699 C CA . SER A 1 89 ? 9.703 -9.217 -19.260 1.00 52.62 89 SER A CA 1
ATOM 700 C C . SER A 1 89 ? 9.773 -8.606 -20.671 1.00 52.62 89 SER A C 1
ATOM 702 O O . SER A 1 89 ? 10.842 -8.479 -21.259 1.00 52.62 89 SER A O 1
ATOM 704 N N . ASP A 1 90 ? 8.618 -8.255 -21.234 1.00 54.56 90 ASP A N 1
ATOM 705 C CA . ASP A 1 90 ? 8.514 -7.528 -22.474 1.00 54.56 90 ASP A CA 1
ATOM 706 C C . ASP A 1 90 ? 8.827 -6.058 -22.188 1.00 54.56 90 ASP A C 1
ATOM 708 O O . ASP A 1 90 ? 8.243 -5.457 -21.273 1.00 54.56 90 ASP A O 1
ATOM 712 N N . PRO A 1 91 ? 9.769 -5.462 -22.937 1.00 55.53 91 PRO A N 1
ATOM 713 C CA . PRO A 1 91 ? 10.080 -4.055 -22.791 1.00 55.53 91 PRO A CA 1
ATOM 714 C C . PRO A 1 91 ? 8.794 -3.238 -22.977 1.00 55.53 91 PRO A C 1
ATOM 716 O O . PRO A 1 91 ? 7.986 -3.559 -23.855 1.00 55.53 91 PRO A O 1
ATOM 719 N N . PRO A 1 92 ? 8.577 -2.178 -22.172 1.00 60.75 92 PRO A N 1
ATOM 720 C CA . PRO A 1 92 ? 7.405 -1.333 -22.340 1.00 60.75 92 PRO A CA 1
ATOM 721 C C . PRO A 1 92 ? 7.357 -0.860 -23.798 1.00 60.75 92 PRO A C 1
ATOM 723 O O . PRO A 1 92 ? 8.390 -0.400 -24.304 1.00 60.75 92 PRO A O 1
ATOM 726 N N . PRO A 1 93 ? 6.206 -0.972 -24.493 1.00 61.25 93 PRO A N 1
ATOM 727 C CA . PRO A 1 93 ? 6.103 -0.490 -25.860 1.00 61.25 93 PRO A CA 1
ATOM 728 C C . PRO A 1 93 ? 6.559 0.972 -25.877 1.00 61.25 93 PRO A C 1
ATOM 730 O O . PRO A 1 93 ? 6.188 1.728 -24.966 1.00 61.25 93 PRO A O 1
ATOM 733 N N . PRO A 1 94 ? 7.406 1.369 -26.845 1.00 61.91 94 PRO A N 1
ATOM 734 C CA . PRO A 1 94 ? 7.983 2.701 -26.875 1.00 61.91 94 PRO A CA 1
ATOM 735 C C . PRO A 1 94 ? 6.850 3.713 -26.761 1.00 61.91 94 PRO A C 1
ATOM 737 O O . PRO A 1 94 ? 5.882 3.655 -27.523 1.00 61.91 94 PRO A O 1
ATOM 740 N N . ALA A 1 95 ? 6.951 4.596 -25.763 1.00 61.47 95 ALA A N 1
ATOM 741 C CA . ALA A 1 95 ? 5.997 5.672 -25.559 1.00 61.47 95 ALA A CA 1
ATOM 742 C C . ALA A 1 95 ? 5.729 6.329 -26.916 1.00 61.47 95 ALA A C 1
ATOM 744 O O . ALA A 1 95 ? 6.668 6.802 -27.561 1.00 61.47 95 ALA A O 1
ATOM 745 N N . ALA A 1 96 ? 4.469 6.286 -27.362 1.00 62.62 96 ALA A N 1
ATOM 746 C CA . ALA A 1 96 ? 4.068 6.817 -28.656 1.00 62.62 96 ALA A CA 1
ATOM 747 C C . ALA A 1 96 ? 4.687 8.213 -28.854 1.00 62.62 96 ALA A C 1
ATOM 749 O O . ALA A 1 96 ? 4.711 9.010 -27.903 1.00 62.62 96 ALA A O 1
ATOM 750 N N . PRO A 1 97 ? 5.228 8.511 -30.049 1.00 54.03 97 PRO A N 1
ATOM 751 C CA . PRO A 1 97 ? 5.955 9.744 -30.281 1.00 54.03 97 PRO A CA 1
ATOM 752 C C . PRO A 1 97 ? 5.036 10.907 -29.929 1.00 54.03 97 PRO A C 1
ATOM 754 O O . PRO A 1 97 ? 3.910 10.994 -30.419 1.00 54.03 97 PRO A O 1
ATOM 757 N N . ARG A 1 98 ? 5.505 11.799 -29.051 1.00 59.66 98 ARG A N 1
ATOM 758 C CA . ARG A 1 98 ? 4.842 13.077 -28.796 1.00 59.66 98 ARG A CA 1
ATOM 759 C C . ARG A 1 98 ? 4.815 13.840 -30.119 1.00 59.66 98 ARG A C 1
ATOM 761 O O . ARG A 1 98 ? 5.774 14.527 -30.462 1.00 59.66 98 ARG A O 1
ATOM 768 N N . GLY A 1 99 ? 3.732 13.682 -30.872 1.00 44.34 99 GLY A N 1
ATOM 769 C CA . GLY A 1 99 ? 3.449 14.466 -32.058 1.00 44.34 99 GLY A CA 1
ATOM 770 C C . GLY A 1 99 ? 3.308 15.921 -31.642 1.00 44.34 99 GLY A C 1
ATOM 771 O O . GLY A 1 99 ? 2.313 16.314 -31.038 1.00 44.34 99 GLY A O 1
ATOM 772 N N . ARG A 1 100 ? 4.334 16.720 -31.931 1.00 57.56 100 ARG A N 1
ATOM 773 C CA . ARG A 1 100 ? 4.199 18.173 -32.016 1.00 57.56 100 ARG A CA 1
ATOM 774 C C . ARG A 1 100 ? 3.282 18.480 -33.203 1.00 57.56 100 ARG A C 1
ATOM 776 O O . ARG A 1 100 ? 3.596 18.014 -34.297 1.00 57.56 100 ARG A O 1
ATOM 783 N N . PRO A 1 101 ? 2.254 19.326 -33.079 1.00 47.44 101 PRO A N 1
ATOM 784 C CA . PRO A 1 101 ? 1.771 20.049 -34.239 1.00 47.44 101 PRO A CA 1
ATOM 785 C C . PRO A 1 101 ? 2.716 21.232 -34.491 1.00 47.44 101 PRO A C 1
ATOM 787 O O . PRO A 1 101 ? 2.639 22.279 -33.849 1.00 47.44 101 PRO A O 1
ATOM 790 N N . SER A 1 102 ? 3.650 21.021 -35.419 1.00 46.81 102 SER A N 1
ATOM 791 C CA . SER A 1 102 ? 4.349 22.085 -36.140 1.00 46.81 102 SER A CA 1
ATOM 792 C C . SER A 1 102 ? 3.326 22.812 -37.013 1.00 46.81 102 SER A C 1
ATOM 794 O O . SER A 1 102 ? 2.864 22.245 -37.998 1.00 46.81 102 SER A O 1
ATOM 796 N N . HIS A 1 103 ? 2.960 24.047 -36.666 1.00 51.78 103 HIS A N 1
ATOM 797 C CA . HIS A 1 103 ? 2.286 24.944 -37.602 1.00 51.78 103 HIS A CA 1
ATOM 798 C C . HIS A 1 103 ? 3.352 25.771 -38.323 1.00 51.78 103 HIS A C 1
ATOM 800 O O . HIS A 1 103 ? 3.872 26.761 -37.817 1.00 51.78 103 HIS A O 1
ATOM 806 N N . SER A 1 104 ? 3.705 25.318 -39.520 1.00 45.78 104 SER A N 1
ATOM 807 C CA . SER A 1 104 ? 4.464 26.094 -40.492 1.00 45.78 104 SER A CA 1
ATOM 808 C C . SER A 1 104 ? 3.493 27.086 -41.138 1.00 45.78 104 SER A C 1
ATOM 810 O O . SER A 1 104 ? 2.678 26.696 -41.969 1.00 45.78 104 SER A O 1
ATOM 812 N N . GLY A 1 105 ? 3.544 28.351 -40.724 1.00 43.69 105 GLY A N 1
ATOM 813 C CA . GLY A 1 105 ? 2.802 29.453 -41.334 1.00 43.69 105 GLY A CA 1
ATOM 814 C C . GLY A 1 105 ? 3.751 30.603 -41.645 1.00 43.69 105 GLY A C 1
ATOM 815 O O . GLY A 1 105 ? 4.221 31.293 -40.747 1.00 43.69 105 GLY A O 1
ATOM 816 N N . THR A 1 106 ? 4.074 30.757 -42.922 1.00 44.16 106 THR A N 1
ATOM 817 C CA . THR A 1 106 ? 4.940 31.784 -43.511 1.00 44.16 106 THR A CA 1
ATOM 818 C C . THR A 1 106 ? 4.284 33.174 -43.426 1.00 44.16 106 THR A C 1
ATOM 820 O O . THR A 1 106 ? 3.123 33.301 -43.803 1.00 44.16 106 THR A O 1
ATOM 823 N N . GLY A 1 107 ? 5.008 34.226 -43.001 1.00 37.38 107 GLY A N 1
ATOM 824 C CA . GLY A 1 107 ? 4.500 35.611 -43.082 1.00 37.38 107 GLY A CA 1
ATOM 825 C C . GLY A 1 107 ? 5.276 36.703 -42.319 1.00 37.38 107 GLY A C 1
ATOM 826 O O . GLY A 1 107 ? 4.897 37.067 -41.219 1.00 37.38 107 GLY A O 1
ATOM 827 N N . SER A 1 108 ? 6.345 37.214 -42.939 1.00 36.47 108 SER A N 1
ATOM 828 C CA . SER A 1 108 ? 6.861 38.605 -42.995 1.00 36.47 108 SER A CA 1
ATOM 829 C C . SER A 1 108 ? 6.744 39.635 -41.831 1.00 36.47 108 SER A C 1
ATOM 831 O O . SER A 1 108 ? 5.662 40.076 -41.468 1.00 36.47 108 SER A O 1
ATOM 833 N N . ALA A 1 109 ? 7.930 40.162 -41.470 1.00 45.97 109 ALA A N 1
ATOM 834 C CA . ALA A 1 109 ? 8.322 41.575 -41.253 1.00 45.97 109 ALA A CA 1
ATOM 835 C C . ALA A 1 109 ? 7.987 42.375 -39.957 1.00 45.97 109 ALA A C 1
ATOM 837 O O . ALA A 1 109 ? 6.878 42.839 -39.729 1.00 45.97 109 ALA A O 1
ATOM 838 N N . SER A 1 110 ? 9.080 42.660 -39.223 1.00 46.09 110 SER A N 1
ATOM 839 C CA . SER A 1 110 ? 9.519 43.933 -38.598 1.00 46.09 110 SER A CA 1
ATOM 840 C C . SER A 1 110 ? 8.585 44.744 -37.683 1.00 46.09 110 SER A C 1
ATOM 842 O O . SER A 1 110 ? 7.702 45.440 -38.171 1.00 46.09 110 SER A O 1
ATOM 844 N N . ASN A 1 111 ? 8.976 44.897 -36.406 1.00 41.97 111 ASN A N 1
ATOM 845 C CA . ASN A 1 111 ? 9.356 46.228 -35.907 1.00 41.97 111 ASN A CA 1
ATOM 846 C C . ASN A 1 111 ? 10.276 46.190 -34.669 1.00 41.97 111 ASN A C 1
ATOM 848 O O . ASN A 1 111 ? 10.263 45.245 -33.883 1.00 41.97 111 ASN A O 1
ATOM 852 N N . ALA A 1 112 ? 11.107 47.225 -34.563 1.00 41.31 112 ALA A N 1
ATOM 853 C CA . ALA A 1 112 ? 12.235 47.382 -33.651 1.00 41.31 112 ALA A CA 1
ATOM 854 C C . ALA A 1 112 ? 11.857 47.713 -32.186 1.00 41.31 112 ALA A C 1
ATOM 856 O O . ALA A 1 112 ? 10.761 48.175 -31.886 1.00 41.31 112 ALA A O 1
ATOM 857 N N . SER A 1 113 ? 12.819 47.448 -31.292 1.00 43.91 113 SER A N 1
ATOM 858 C CA . SER A 1 113 ? 12.844 47.575 -29.815 1.00 43.91 113 SER A CA 1
ATOM 859 C C . SER A 1 113 ? 12.742 49.053 -29.315 1.00 43.91 113 SER A C 1
ATOM 861 O O . SER A 1 113 ? 12.733 49.917 -30.192 1.00 43.91 113 SER A O 1
ATOM 863 N N . PRO A 1 114 ? 12.759 49.431 -27.989 1.00 54.84 114 PRO A N 1
ATOM 864 C CA . PRO A 1 114 ? 13.842 49.049 -27.051 1.00 54.84 114 PRO A CA 1
ATOM 865 C C . PRO A 1 114 ? 13.555 49.041 -25.500 1.00 54.84 114 PRO A C 1
ATOM 867 O O . PRO A 1 114 ? 12.721 49.756 -24.962 1.00 54.84 114 PRO A O 1
ATOM 870 N N . LEU A 1 115 ? 14.302 48.169 -24.798 1.00 51.31 115 LEU A N 1
ATOM 871 C CA . LEU A 1 115 ? 14.860 48.178 -23.417 1.00 51.31 115 LEU A CA 1
ATOM 872 C C . LEU A 1 115 ? 14.152 48.914 -22.256 1.00 51.31 115 LEU A C 1
ATOM 874 O O . LEU A 1 115 ? 14.046 50.137 -22.235 1.00 51.31 115 LEU A O 1
ATOM 878 N N . ARG A 1 116 ? 14.026 48.194 -21.126 1.00 42.03 116 ARG A N 1
ATOM 879 C CA . ARG A 1 116 ? 14.483 48.720 -19.827 1.00 42.03 116 ARG A CA 1
ATOM 880 C C . ARG A 1 116 ? 14.943 47.614 -18.871 1.00 42.03 116 ARG A C 1
ATOM 882 O O . ARG A 1 116 ? 14.218 46.678 -18.560 1.00 42.03 116 ARG A O 1
ATOM 889 N N . ALA A 1 117 ? 16.196 47.750 -18.452 1.00 48.56 117 ALA A N 1
ATOM 890 C CA . ALA A 1 117 ? 16.907 46.920 -17.491 1.00 48.56 117 ALA A CA 1
ATOM 891 C C . ALA A 1 117 ? 16.722 47.437 -16.056 1.00 48.56 117 ALA A C 1
ATOM 893 O O . ALA A 1 117 ? 16.523 48.634 -15.878 1.00 48.56 117 ALA A O 1
ATOM 894 N N . VAL A 1 118 ? 16.883 46.548 -15.067 1.00 53.56 118 VAL A N 1
ATOM 895 C CA . VAL A 1 118 ? 17.560 46.727 -13.754 1.00 53.56 118 VAL A CA 1
ATOM 896 C C . VAL A 1 118 ? 17.505 45.345 -13.065 1.00 53.56 118 VAL A C 1
ATOM 898 O O . VAL A 1 118 ? 16.429 44.810 -12.839 1.00 53.56 118 VAL A O 1
ATOM 901 N N . LYS A 1 119 ? 18.593 44.555 -13.081 1.00 41.78 119 LYS A N 1
ATOM 902 C CA . LYS A 1 119 ? 19.685 44.450 -12.077 1.00 41.78 119 LYS A CA 1
ATOM 903 C C . LYS A 1 119 ? 19.165 44.085 -10.669 1.00 41.78 119 LYS A C 1
ATOM 905 O O . LYS A 1 119 ? 18.495 44.896 -10.058 1.00 41.78 119 LYS A O 1
ATOM 910 N N . ARG A 1 120 ? 19.361 42.821 -10.235 1.00 40.88 120 ARG A N 1
ATOM 911 C CA . ARG A 1 120 ? 20.394 42.316 -9.270 1.00 40.88 120 ARG A CA 1
ATOM 912 C C . ARG A 1 120 ? 20.056 42.736 -7.817 1.00 40.88 120 ARG A C 1
ATOM 914 O O . ARG A 1 120 ? 19.698 43.873 -7.607 1.00 40.88 120 ARG A O 1
ATOM 921 N N . ALA A 1 121 ? 20.170 41.935 -6.757 1.00 41.56 121 ALA A N 1
ATOM 922 C CA . ALA A 1 121 ? 21.191 40.953 -6.421 1.00 41.56 121 ALA A CA 1
ATOM 923 C C . ALA A 1 121 ? 20.762 40.069 -5.219 1.00 41.56 121 ALA A C 1
ATOM 925 O O . ALA A 1 121 ? 19.658 40.152 -4.702 1.00 41.56 121 ALA A O 1
ATOM 926 N N . ARG A 1 122 ? 21.695 39.205 -4.826 1.00 43.34 122 ARG A N 1
ATOM 927 C CA . ARG A 1 122 ? 21.638 38.013 -3.973 1.00 43.34 122 ARG A CA 1
ATOM 928 C C . ARG A 1 122 ? 22.123 38.310 -2.534 1.00 43.34 122 ARG A C 1
ATOM 930 O O . ARG A 1 122 ? 23.073 39.073 -2.403 1.00 43.34 122 ARG A O 1
ATOM 937 N N . ARG A 1 123 ? 21.617 37.515 -1.569 1.00 38.72 123 ARG A N 1
ATOM 938 C CA . ARG A 1 123 ? 22.228 36.997 -0.303 1.00 38.72 123 ARG A CA 1
ATOM 939 C C . ARG A 1 123 ? 22.155 37.789 1.035 1.00 38.72 123 ARG A C 1
ATOM 941 O O . ARG A 1 123 ? 22.806 38.812 1.160 1.00 38.72 123 ARG A O 1
ATOM 948 N N . GLU A 1 124 ? 21.414 37.184 1.987 1.00 38.50 124 GLU A N 1
ATOM 949 C CA . GLU A 1 124 ? 21.595 36.846 3.442 1.00 38.50 124 GLU A CA 1
ATOM 950 C C . GLU A 1 124 ? 22.635 37.547 4.377 1.00 38.50 124 GLU A C 1
ATOM 952 O O . GLU A 1 124 ? 23.577 38.143 3.867 1.00 38.50 124 GLU A O 1
ATOM 957 N N . PRO A 1 125 ? 22.692 37.233 5.708 1.00 65.38 125 PRO A N 1
ATOM 958 C CA . PRO A 1 125 ? 21.706 37.355 6.817 1.00 65.38 125 PRO A CA 1
ATOM 959 C C . PRO A 1 125 ? 22.337 38.021 8.089 1.00 65.38 125 PRO A C 1
ATOM 961 O O . PRO A 1 125 ? 23.557 38.079 8.178 1.00 65.38 125 PRO A O 1
ATOM 964 N N . ALA A 1 126 ? 21.576 38.467 9.108 1.00 36.50 126 ALA A N 1
ATOM 965 C CA . ALA A 1 126 ? 22.055 38.594 10.512 1.00 36.50 126 ALA A CA 1
ATOM 966 C C . ALA A 1 126 ? 20.982 39.121 11.488 1.00 36.50 126 ALA A C 1
ATOM 968 O O . ALA A 1 126 ? 20.088 39.874 11.120 1.00 36.50 126 ALA A O 1
ATOM 969 N N . ALA A 1 127 ? 21.126 38.697 12.743 1.00 41.47 127 ALA A N 1
ATOM 970 C CA . ALA A 1 127 ? 20.262 38.890 13.901 1.00 41.47 127 ALA A CA 1
ATOM 971 C C . ALA A 1 127 ? 20.212 40.321 14.477 1.00 41.47 127 ALA A C 1
ATOM 973 O O . ALA A 1 127 ? 21.197 41.044 14.373 1.00 41.47 127 ALA A O 1
ATOM 974 N N . ALA A 1 128 ? 19.108 40.656 15.168 1.00 38.72 128 ALA A N 1
ATOM 975 C CA . ALA A 1 128 ? 19.048 41.284 16.507 1.00 38.72 128 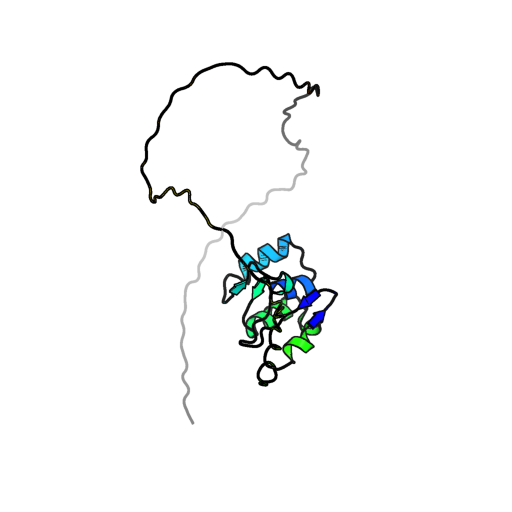ALA A CA 1
ATOM 976 C C . ALA A 1 128 ? 17.654 41.908 16.785 1.00 38.72 128 ALA A C 1
ATOM 978 O O . ALA A 1 128 ? 17.168 42.742 16.030 1.00 38.72 128 ALA A O 1
ATOM 979 N N . THR A 1 129 ? 17.024 41.517 17.897 1.00 42.69 129 THR A N 1
ATOM 980 C CA . THR A 1 129 ? 15.982 42.273 18.644 1.00 42.69 129 THR A CA 1
ATOM 981 C C . THR A 1 129 ? 16.593 43.548 19.285 1.00 42.69 129 THR A C 1
ATOM 983 O O . THR A 1 129 ? 17.824 43.557 19.358 1.00 42.69 129 THR A O 1
ATOM 986 N N . PRO A 1 130 ? 15.871 44.563 19.852 1.00 49.00 130 PRO A N 1
ATOM 987 C CA . PRO A 1 130 ? 14.485 44.573 20.368 1.00 49.00 130 PRO A CA 1
ATOM 988 C C . PRO A 1 130 ? 13.648 45.878 20.149 1.00 49.00 130 PRO A C 1
ATOM 990 O O . PRO A 1 130 ? 14.145 46.891 19.684 1.00 49.00 130 PRO A O 1
ATOM 993 N N . ALA A 1 131 ? 12.369 45.807 20.561 1.00 44.81 131 ALA A N 1
ATOM 994 C CA . ALA A 1 131 ? 11.482 46.848 21.125 1.00 44.81 131 ALA A CA 1
ATOM 995 C C . ALA A 1 131 ? 11.372 48.255 20.486 1.00 44.81 131 ALA A C 1
ATOM 997 O O . ALA A 1 131 ? 12.341 49.001 20.454 1.00 44.81 131 ALA A O 1
ATOM 998 N N . THR A 1 132 ? 10.135 48.685 20.176 1.00 38.81 132 THR A N 1
ATOM 999 C CA . THR A 1 132 ? 9.502 49.947 20.653 1.00 38.81 132 THR A CA 1
ATOM 1000 C C . THR A 1 132 ? 8.061 50.056 20.115 1.00 38.81 132 THR A C 1
ATOM 1002 O O . THR A 1 132 ? 7.824 49.890 18.923 1.00 38.81 132 THR A O 1
ATOM 1005 N N . ARG A 1 133 ? 7.095 50.306 21.013 1.00 49.41 133 ARG A N 1
ATOM 1006 C CA . ARG A 1 133 ? 5.681 50.628 20.713 1.00 49.41 133 ARG A CA 1
ATOM 1007 C C . ARG A 1 133 ? 5.566 52.075 20.200 1.00 49.41 133 ARG A C 1
ATOM 1009 O O . ARG A 1 133 ? 6.332 52.920 20.655 1.00 49.41 133 ARG A O 1
ATOM 1016 N N . PRO A 1 134 ? 4.583 52.377 19.341 1.00 50.22 134 PRO A N 1
ATOM 1017 C CA . PRO A 1 134 ? 3.460 53.242 19.760 1.00 50.22 134 PRO A CA 1
ATOM 1018 C C . PRO A 1 134 ? 2.116 52.641 19.279 1.00 5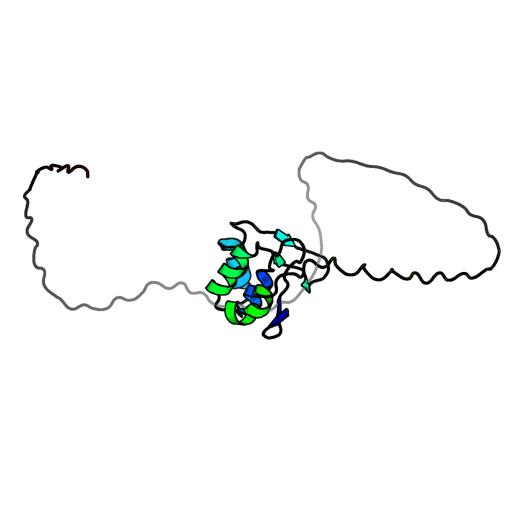0.22 134 PRO A C 1
ATOM 1020 O O . PRO A 1 134 ? 2.073 51.993 18.244 1.00 50.22 134 PRO A O 1
ATOM 1023 N N . ALA A 1 135 ? 1.056 52.534 20.087 1.00 45.62 135 ALA A N 1
ATOM 1024 C CA . ALA A 1 135 ? 0.130 53.570 20.567 1.00 45.62 135 ALA A CA 1
ATOM 1025 C C . ALA A 1 135 ? -0.730 54.197 19.445 1.00 45.62 135 ALA A C 1
ATOM 1027 O O . ALA A 1 135 ? -0.218 54.995 18.667 1.00 45.62 135 ALA A O 1
ATOM 1028 N N . GLY A 1 136 ? -2.025 53.839 19.464 1.00 41.62 136 GLY A N 1
ATOM 1029 C CA . GLY A 1 136 ? -3.158 54.501 18.798 1.00 41.62 136 GLY A CA 1
ATOM 1030 C C . GLY A 1 136 ? -3.478 53.985 17.393 1.00 41.62 136 GLY A C 1
ATOM 1031 O O . GLY A 1 136 ? -2.568 53.667 16.640 1.00 41.62 136 GLY A O 1
ATOM 1032 N N . ASP A 1 137 ? -4.710 53.852 16.917 1.00 46.16 137 ASP A N 1
ATOM 1033 C CA . ASP A 1 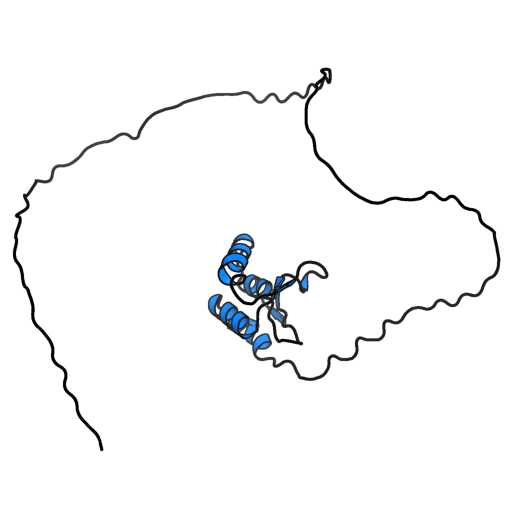137 ? -6.085 53.972 17.419 1.00 46.16 137 ASP A CA 1
ATOM 1034 C C . ASP A 1 137 ? -6.918 53.302 16.302 1.00 46.16 137 ASP A C 1
ATOM 1036 O O . ASP A 1 137 ? -6.574 53.440 15.123 1.00 46.16 137 ASP A O 1
ATOM 1040 N N . GLY A 1 138 ? -7.947 52.519 16.625 1.00 45.94 138 GLY A N 1
ATOM 1041 C CA . GLY A 1 138 ? -8.652 51.722 15.615 1.00 45.94 138 GLY A CA 1
ATOM 1042 C C . GLY A 1 138 ? -9.944 51.111 16.127 1.00 45.94 138 GLY A C 1
ATOM 1043 O O . GLY A 1 138 ? -10.014 49.906 16.341 1.00 45.94 138 GLY A O 1
ATOM 1044 N N . ASP A 1 139 ? -10.894 52.010 16.348 1.00 49.06 139 ASP A N 1
ATOM 1045 C CA . ASP A 1 139 ? -12.339 51.847 16.498 1.00 49.06 139 ASP A CA 1
ATOM 1046 C C . ASP A 1 139 ? -12.920 50.725 15.614 1.00 49.06 139 ASP A C 1
ATOM 1048 O O . ASP A 1 139 ? -12.593 50.619 14.428 1.00 49.06 139 ASP A O 1
ATOM 1052 N N . GLY A 1 140 ? -13.757 49.876 16.205 1.00 51.88 140 GLY A N 1
ATOM 1053 C CA . GLY A 1 140 ? -14.360 48.726 15.542 1.00 51.88 140 GLY A CA 1
ATOM 1054 C C . GLY A 1 140 ? -15.331 48.014 16.471 1.00 51.88 140 GLY A C 1
ATOM 1055 O O . GLY A 1 140 ? -15.012 46.948 16.996 1.00 51.88 140 GLY A O 1
ATOM 1056 N N . ASP A 1 141 ? -16.483 48.646 16.693 1.00 53.06 141 ASP A N 1
ATOM 1057 C CA . ASP A 1 141 ? -17.698 48.020 17.203 1.00 53.06 141 ASP A CA 1
ATOM 1058 C C . ASP A 1 141 ? -18.071 46.807 16.335 1.00 53.06 141 ASP A C 1
ATOM 1060 O O . ASP A 1 141 ? -18.349 46.947 15.144 1.00 53.06 141 ASP A O 1
ATOM 1064 N N . ASP A 1 142 ? -18.084 45.616 16.931 1.00 62.03 142 ASP A N 1
ATOM 1065 C CA . ASP A 1 142 ? -18.805 44.462 16.395 1.00 62.03 142 ASP A CA 1
ATOM 1066 C C . ASP A 1 142 ? -19.533 43.800 17.573 1.00 62.03 142 ASP A C 1
ATOM 1068 O O . ASP A 1 142 ? -18.935 43.155 18.443 1.00 62.03 142 ASP A O 1
ATOM 1072 N N . ASP A 1 143 ? -20.835 44.074 17.639 1.00 53.97 143 ASP A N 1
ATOM 1073 C CA . ASP A 1 143 ? -21.794 43.509 18.576 1.00 53.97 143 ASP A CA 1
ATOM 1074 C C . ASP A 1 143 ? -21.812 41.974 18.485 1.00 53.97 143 ASP A C 1
ATOM 1076 O O . ASP A 1 143 ? -22.349 41.387 17.544 1.00 53.97 143 ASP A O 1
ATOM 1080 N N . ASN A 1 144 ? -21.302 41.300 19.517 1.00 60.44 144 ASN A N 1
ATOM 1081 C CA . ASN A 1 144 ? -21.664 39.913 19.803 1.00 60.44 144 ASN A CA 1
ATOM 1082 C C . ASN A 1 144 ? -22.194 39.801 21.235 1.00 60.44 144 ASN A C 1
ATOM 1084 O O . ASN A 1 144 ? -21.528 39.307 22.148 1.00 60.44 144 ASN A O 1
ATOM 1088 N N . ASP A 1 145 ? -23.431 40.265 21.392 1.00 46.53 145 ASP A N 1
ATOM 1089 C CA . ASP A 1 145 ? -24.334 39.916 22.481 1.00 46.53 145 ASP A CA 1
ATOM 1090 C C . ASP A 1 145 ? -24.638 38.412 22.455 1.00 46.53 145 ASP A C 1
ATOM 1092 O O . ASP A 1 145 ? -25.527 37.957 21.740 1.00 46.53 145 ASP A O 1
ATOM 1096 N N . LEU A 1 146 ? -23.924 37.633 23.271 1.00 61.00 146 LEU A N 1
ATOM 1097 C CA . LEU A 1 146 ? -24.397 36.345 23.784 1.00 61.00 146 LEU A CA 1
ATOM 1098 C C . LEU A 1 146 ? -23.949 36.206 25.250 1.00 61.00 146 LEU A C 1
ATOM 1100 O O . LEU A 1 146 ? -22.880 35.672 25.550 1.00 61.00 146 LEU A O 1
ATOM 1104 N N . ALA A 1 147 ? -24.784 36.732 26.152 1.00 55.47 147 ALA A N 1
ATOM 1105 C CA . ALA A 1 147 ? -24.736 36.530 27.603 1.00 55.47 147 ALA A CA 1
ATOM 1106 C C . ALA A 1 147 ? -24.575 35.033 27.953 1.00 55.47 147 ALA A C 1
ATOM 1108 O O . ALA A 1 147 ? -25.226 34.174 27.360 1.00 55.47 147 ALA A O 1
ATOM 1109 N N . SER A 1 148 ? -23.575 34.671 28.764 1.00 52.44 148 SER A N 1
ATOM 1110 C CA . SER A 1 148 ? -23.648 34.502 30.232 1.00 52.44 148 SER A CA 1
ATOM 1111 C C . SER A 1 148 ? -24.837 33.645 30.684 1.00 52.44 148 SER A C 1
ATOM 1113 O O . SER A 1 148 ? -25.981 34.042 30.498 1.00 52.44 148 SER A O 1
ATOM 1115 N N . ASP A 1 149 ? -24.605 32.495 31.327 1.00 43.19 149 ASP A N 1
ATOM 1116 C CA . ASP A 1 149 ? -24.375 32.504 32.776 1.00 43.19 149 ASP A CA 1
ATOM 1117 C C . ASP A 1 149 ? -24.074 31.114 33.375 1.00 43.19 149 ASP A C 1
ATOM 1119 O O . ASP A 1 149 ? -24.443 30.076 32.825 1.00 43.19 149 ASP A O 1
ATOM 1123 N N . SER A 1 150 ? -23.492 31.177 34.576 1.00 57.09 150 SER A N 1
ATOM 1124 C CA . SER A 1 150 ? -23.549 30.214 35.682 1.00 57.09 150 SER A CA 1
ATOM 1125 C C . SER A 1 150 ? -22.529 29.072 35.761 1.00 57.09 150 SER A C 1
ATOM 1127 O O . SER A 1 150 ? -22.722 27.948 35.297 1.00 57.09 150 SER A O 1
ATOM 1129 N N . ASP A 1 151 ? -21.459 29.399 36.492 1.00 51.22 151 ASP A N 1
ATOM 1130 C CA . ASP A 1 151 ? -20.918 28.669 37.645 1.00 51.22 151 ASP A CA 1
ATOM 1131 C C . ASP A 1 151 ? -21.680 27.422 38.124 1.00 51.22 151 ASP A C 1
ATOM 1133 O O . ASP A 1 151 ? -22.888 27.455 38.361 1.00 51.22 151 ASP A O 1
ATOM 1137 N N . SER A 1 152 ? -20.925 26.369 38.464 1.00 55.41 152 SER A N 1
ATOM 1138 C CA . SER A 1 152 ? -20.761 25.936 39.866 1.00 55.41 152 SER A CA 1
ATOM 1139 C C . SER A 1 152 ? -19.790 24.756 39.981 1.00 55.41 152 SER A C 1
ATOM 1141 O O . SER A 1 152 ? -20.040 23.652 39.500 1.00 55.41 152 SER A O 1
ATOM 1143 N N . ASP A 1 153 ? -18.695 25.007 40.695 1.00 49.94 153 ASP A N 1
ATOM 1144 C CA . ASP A 1 153 ? -17.953 24.027 41.485 1.00 49.94 153 ASP A CA 1
ATOM 1145 C C . ASP A 1 153 ? -18.907 23.267 42.427 1.00 49.94 153 ASP A C 1
ATOM 1147 O O . ASP A 1 153 ? -19.662 23.885 43.174 1.00 49.94 153 ASP A O 1
ATOM 1151 N N . THR A 1 154 ? -18.902 21.929 42.396 1.00 55.94 154 THR A N 1
ATOM 1152 C CA . THR A 1 154 ? -19.428 21.078 43.482 1.00 55.94 154 THR A CA 1
ATOM 1153 C C . THR A 1 154 ? -18.821 19.674 43.406 1.00 55.94 154 THR A C 1
ATOM 1155 O O . THR A 1 154 ? -19.207 18.831 42.602 1.00 55.94 154 THR A O 1
ATOM 1158 N N . SER A 1 155 ? -17.836 19.458 44.279 1.00 45.31 155 SER A N 1
ATOM 1159 C CA . SER A 1 155 ? -17.700 18.331 45.214 1.00 45.31 155 SER A CA 1
ATOM 1160 C C . SER A 1 155 ? -18.170 16.922 44.809 1.00 45.31 155 SER A C 1
ATOM 1162 O O . SER A 1 155 ? -19.355 16.647 44.686 1.00 45.31 155 SER A O 1
ATOM 1164 N N . ALA A 1 156 ? -17.184 16.016 44.816 1.00 56.62 156 ALA A N 1
ATOM 1165 C CA . ALA A 1 156 ? -17.146 14.694 45.464 1.00 56.62 156 ALA A CA 1
ATOM 1166 C C . ALA A 1 156 ? -18.324 13.689 45.303 1.00 56.62 156 ALA A C 1
ATOM 1168 O O . ALA A 1 156 ? -19.483 14.002 45.561 1.00 56.62 156 ALA A O 1
ATOM 1169 N N . PRO A 1 157 ? -18.031 12.399 45.027 1.00 64.12 157 PRO A N 1
ATOM 1170 C CA . PRO A 1 157 ? -19.051 11.352 44.971 1.00 64.12 157 PRO A CA 1
ATOM 1171 C C . PRO A 1 157 ? -19.563 10.955 46.374 1.00 64.12 157 PRO A C 1
ATOM 1173 O O . PRO A 1 157 ? -18.759 10.820 47.303 1.00 64.12 157 PRO A O 1
ATOM 1176 N N . PRO A 1 158 ? -20.870 10.677 46.554 1.00 58.72 158 PRO A N 1
ATOM 1177 C CA . PRO A 1 158 ? -21.390 10.170 47.815 1.00 58.72 158 PRO A CA 1
ATOM 1178 C C . PRO A 1 158 ? -21.112 8.670 47.971 1.00 58.72 158 PRO A C 1
ATOM 1180 O O . PRO A 1 158 ? -21.528 7.831 47.170 1.00 58.72 158 PRO A O 1
ATOM 1183 N N . ALA A 1 159 ? -20.457 8.333 49.078 1.00 47.66 159 ALA A N 1
ATOM 1184 C CA . ALA A 1 159 ? -20.449 6.999 49.649 1.00 47.66 159 ALA A CA 1
ATOM 1185 C C . ALA A 1 159 ? -21.846 6.635 50.185 1.00 47.66 159 ALA A C 1
ATOM 1187 O O . ALA A 1 159 ? -22.461 7.429 50.900 1.00 47.66 159 ALA A O 1
ATOM 1188 N N . ARG A 1 160 ? -22.309 5.395 49.966 1.00 43.41 160 ARG A N 1
ATOM 1189 C CA . ARG A 1 160 ? -23.204 4.752 50.940 1.00 43.41 160 ARG A CA 1
ATOM 1190 C C . ARG A 1 160 ? -23.074 3.228 50.995 1.00 43.41 160 ARG A C 1
ATOM 1192 O O . ARG A 1 160 ? -23.384 2.526 50.044 1.00 43.41 160 ARG A O 1
ATOM 1199 N N . ALA A 1 161 ? -22.702 2.817 52.206 1.00 45.81 161 ALA A N 1
ATOM 1200 C CA . ALA A 1 161 ? -23.098 1.643 52.982 1.00 45.81 161 ALA A CA 1
ATOM 1201 C C . ALA A 1 161 ? -22.661 0.227 52.549 1.00 45.81 161 ALA A C 1
ATOM 1203 O O . ALA A 1 161 ? -23.002 -0.304 51.501 1.00 45.81 161 ALA A O 1
ATOM 1204 N N . THR A 1 162 ? -21.947 -0.375 53.498 1.00 54.47 162 THR A N 1
ATOM 1205 C CA . THR A 1 162 ? -21.456 -1.747 53.651 1.00 54.47 162 THR A CA 1
ATOM 1206 C C . THR A 1 162 ? -22.574 -2.801 53.727 1.00 54.47 162 THR A C 1
ATOM 1208 O O . THR A 1 162 ? -23.729 -2.480 54.008 1.00 54.47 162 THR A O 1
ATOM 1211 N N . PRO A 1 163 ? -22.214 -4.094 53.601 1.00 54.19 163 PRO A N 1
ATOM 1212 C CA . PRO A 1 163 ? -22.227 -4.867 54.841 1.00 54.19 163 PRO A CA 1
ATOM 1213 C C . PRO A 1 163 ? -20.939 -5.655 55.121 1.00 54.19 163 PRO A C 1
ATOM 1215 O O . PRO A 1 163 ? -20.197 -6.096 54.248 1.00 54.19 163 PRO A O 1
ATOM 1218 N N . VAL A 1 164 ? -20.735 -5.804 56.426 1.00 51.44 164 VAL A N 1
ATOM 1219 C CA . VAL A 1 164 ? -19.768 -6.611 57.172 1.00 51.44 164 VAL A CA 1
ATOM 1220 C C . VAL A 1 164 ? -19.487 -7.988 56.562 1.00 51.44 164 VAL A C 1
ATOM 1222 O O . VAL A 1 164 ? -20.398 -8.796 56.387 1.00 51.44 164 VAL A O 1
ATOM 1225 N N . ARG A 1 165 ? -18.197 -8.333 56.425 1.00 54.28 165 ARG A N 1
ATOM 1226 C CA . ARG A 1 165 ? -17.749 -9.724 56.592 1.00 54.28 165 ARG A CA 1
ATOM 1227 C C . ARG A 1 165 ? -16.315 -9.833 57.129 1.00 54.28 165 ARG A C 1
ATOM 1229 O O . ARG A 1 165 ? -15.340 -9.749 56.400 1.00 54.28 165 ARG A O 1
ATOM 1236 N N . VAL A 1 166 ? -16.261 -10.007 58.451 1.00 51.03 166 VAL A N 1
ATOM 1237 C CA . VAL A 1 166 ? -15.386 -10.894 59.242 1.00 51.03 166 VAL A CA 1
ATOM 1238 C C . VAL A 1 166 ? -13.926 -11.039 58.789 1.00 51.03 166 VAL A C 1
ATOM 1240 O O . VAL A 1 166 ? -13.591 -11.793 57.879 1.00 51.03 166 VAL A O 1
ATOM 1243 N N . ALA A 1 167 ? -13.045 -10.412 59.569 1.00 52.19 167 ALA A N 1
ATOM 1244 C CA . ALA A 1 167 ? -11.613 -10.661 59.587 1.00 52.19 167 ALA A CA 1
ATOM 1245 C C . ALA A 1 167 ? -11.287 -12.109 59.990 1.00 52.19 167 ALA A C 1
ATOM 1247 O O . ALA A 1 167 ? -11.721 -12.584 61.042 1.00 52.19 167 ALA A O 1
ATOM 1248 N N . ARG A 1 168 ? -10.425 -12.777 59.214 1.00 51.81 168 ARG A N 1
ATOM 1249 C CA . ARG A 1 168 ? -9.637 -13.924 59.685 1.00 51.81 168 ARG A CA 1
ATOM 1250 C C . ARG A 1 168 ? -8.190 -13.836 59.192 1.00 51.81 168 ARG A C 1
ATOM 1252 O O . ARG A 1 168 ? -7.858 -14.204 58.077 1.00 51.81 168 ARG A O 1
ATOM 1259 N N . ARG A 1 169 ? -7.385 -13.277 60.097 1.00 46.62 169 ARG A N 1
ATOM 1260 C CA . ARG A 1 169 ? -5.987 -13.555 60.465 1.00 46.62 169 ARG A CA 1
ATOM 1261 C C . ARG A 1 169 ? -5.179 -14.495 59.549 1.00 46.62 169 ARG A C 1
ATOM 1263 O O . ARG A 1 169 ? -5.501 -15.671 59.412 1.00 46.62 169 ARG A O 1
ATOM 1270 N N . ALA A 1 170 ? -4.057 -13.972 59.056 1.00 56.81 170 ALA A N 1
ATOM 1271 C CA . ALA A 1 170 ? -2.940 -14.732 58.502 1.00 56.81 170 ALA A CA 1
ATOM 1272 C C . ALA A 1 170 ? -2.263 -15.621 59.563 1.00 56.81 170 ALA A C 1
ATOM 1274 O O . ALA A 1 170 ? -2.253 -15.271 60.748 1.00 56.81 170 ALA A O 1
ATOM 1275 N N . PRO A 1 171 ? -1.603 -16.702 59.127 1.00 58.25 171 PRO A N 1
ATOM 1276 C CA . PRO A 1 171 ? -0.359 -17.106 59.757 1.00 58.25 171 PRO A CA 1
ATOM 1277 C C . PRO A 1 171 ? 0.807 -17.111 58.764 1.00 58.25 171 PRO A C 1
ATOM 1279 O O . PRO A 1 171 ? 0.748 -17.650 57.661 1.00 58.25 171 PRO A O 1
ATOM 1282 N N . SER A 1 172 ? 1.887 -16.502 59.230 1.00 52.19 172 SER A N 1
ATOM 1283 C CA . SER A 1 172 ? 3.261 -16.635 58.774 1.00 52.19 172 SER A CA 1
ATOM 1284 C C . SER A 1 172 ? 3.734 -18.093 58.849 1.00 52.19 172 SER A C 1
ATOM 1286 O O . SER A 1 172 ? 3.558 -18.762 59.865 1.00 52.19 172 SER A O 1
ATOM 1288 N N . GLY A 1 173 ? 4.386 -18.565 57.784 1.00 45.88 173 GLY A N 1
ATOM 1289 C CA . GLY A 1 173 ? 5.002 -19.889 57.701 1.00 45.88 173 GLY A CA 1
ATOM 1290 C C . GLY A 1 173 ? 6.260 -19.854 56.835 1.00 45.88 173 GLY A C 1
ATOM 1291 O O . GLY A 1 173 ? 6.196 -19.673 55.626 1.00 45.88 173 GLY A O 1
ATOM 1292 N N . ARG A 1 174 ? 7.402 -19.975 57.506 1.00 47.62 174 ARG A N 1
ATOM 1293 C CA . ARG A 1 174 ? 8.785 -20.062 57.013 1.00 47.62 174 ARG A CA 1
ATOM 1294 C C . ARG A 1 174 ? 9.113 -21.493 56.539 1.00 47.62 174 ARG A C 1
ATOM 1296 O O . ARG A 1 174 ? 8.439 -22.418 56.974 1.00 47.62 174 ARG A O 1
ATOM 1303 N N . SER A 1 175 ? 10.205 -21.627 55.766 1.00 49.31 175 SER A N 1
ATOM 1304 C CA . SER A 1 175 ? 11.049 -22.828 55.490 1.00 49.31 175 SER A CA 1
ATOM 1305 C C . SER A 1 175 ? 11.048 -23.285 54.023 1.00 49.31 175 SER A C 1
ATOM 1307 O O . SER A 1 175 ? 10.044 -23.760 53.517 1.00 49.31 175 SER A O 1
ATOM 1309 N N . THR A 1 176 ? 12.075 -22.939 53.233 1.00 60.22 176 THR A N 1
ATOM 1310 C CA . THR A 1 176 ? 13.367 -23.647 53.004 1.00 60.22 176 THR A CA 1
ATOM 1311 C C . THR A 1 176 ? 13.263 -24.989 52.273 1.00 60.22 176 THR A C 1
ATOM 1313 O O . THR A 1 176 ? 12.821 -25.969 52.856 1.00 60.22 176 THR A O 1
ATOM 1316 N N . ASN A 1 177 ? 13.796 -25.027 51.046 1.00 53.12 177 ASN A N 1
ATOM 1317 C CA . ASN A 1 177 ? 14.669 -26.080 50.494 1.00 53.12 177 ASN A CA 1
ATOM 1318 C C . ASN A 1 177 ? 15.245 -25.515 49.177 1.00 53.12 177 ASN A C 1
ATOM 1320 O O . ASN A 1 177 ? 14.493 -25.223 48.259 1.00 53.12 177 ASN A O 1
ATOM 1324 N N . ALA A 1 178 ? 16.501 -25.081 49.057 1.00 51.53 178 ALA A N 1
ATOM 1325 C CA . ALA A 1 178 ? 17.769 -25.797 49.206 1.00 51.53 178 ALA A CA 1
ATOM 1326 C C . ALA A 1 178 ? 17.897 -27.036 48.297 1.00 51.53 178 ALA A C 1
ATOM 1328 O O . ALA A 1 178 ? 17.477 -28.121 48.667 1.00 51.53 178 ALA A O 1
ATOM 1329 N N . ARG A 1 179 ? 18.596 -26.809 47.170 1.00 54.91 179 ARG A N 1
ATOM 1330 C CA . ARG A 1 179 ? 19.614 -27.663 46.519 1.00 54.91 179 ARG A CA 1
ATOM 1331 C C . ARG A 1 179 ? 19.207 -29.055 46.008 1.00 54.91 179 ARG A C 1
ATOM 1333 O O . ARG A 1 179 ? 18.746 -29.885 46.776 1.00 54.91 179 ARG A O 1
ATOM 1340 N N . ARG A 1 180 ? 19.617 -29.344 44.758 1.00 52.12 180 ARG A N 1
ATOM 1341 C CA . ARG A 1 180 ? 20.602 -30.387 44.334 1.00 52.12 180 ARG A CA 1
ATOM 1342 C C . ARG A 1 180 ? 20.333 -30.746 42.853 1.00 52.12 180 ARG A C 1
ATOM 1344 O O . ARG A 1 180 ? 19.241 -31.179 42.533 1.00 52.12 180 ARG A O 1
ATOM 1351 N N . ALA A 1 181 ? 21.139 -30.246 41.914 1.00 51.12 181 ALA A N 1
ATOM 1352 C CA . ALA A 1 181 ? 22.327 -30.861 41.288 1.00 51.12 181 ALA A CA 1
ATOM 1353 C C . ALA A 1 181 ? 22.022 -31.881 40.161 1.00 51.12 181 ALA A C 1
ATOM 1355 O O . ALA A 1 181 ? 21.277 -32.832 40.370 1.00 51.12 181 ALA A O 1
ATOM 1356 N N . SER A 1 182 ? 22.651 -31.640 39.001 1.00 48.12 182 SER A N 1
ATOM 1357 C CA . SER A 1 182 ? 22.739 -32.425 37.747 1.00 48.12 182 SER A CA 1
ATOM 1358 C C . SER A 1 182 ? 23.339 -33.846 37.940 1.00 48.12 182 SER A C 1
ATOM 1360 O O . SER A 1 182 ? 23.765 -34.134 39.062 1.00 48.12 182 SER A O 1
ATOM 1362 N N . PRO A 1 183 ? 23.431 -34.738 36.914 1.00 62.75 183 PRO A N 1
ATOM 1363 C CA . PRO A 1 183 ? 24.367 -34.588 35.777 1.00 62.75 183 PRO A CA 1
ATOM 1364 C C . PRO A 1 183 ? 23.915 -35.171 34.410 1.00 62.75 183 PRO A C 1
ATOM 1366 O O . PRO A 1 183 ? 22.865 -35.787 34.269 1.00 62.75 183 PRO A O 1
ATOM 1369 N N . ALA A 1 184 ? 24.768 -34.921 33.410 1.00 61.12 184 ALA A N 1
ATOM 1370 C CA . ALA A 1 184 ? 24.722 -35.341 32.009 1.00 61.12 184 ALA A CA 1
ATOM 1371 C C . ALA A 1 184 ? 24.790 -36.864 31.773 1.00 61.12 184 ALA A C 1
ATOM 1373 O O . ALA A 1 184 ? 25.304 -37.605 32.609 1.00 61.12 184 ALA A O 1
ATOM 1374 N N . THR A 1 185 ? 24.386 -37.305 30.577 1.00 61.84 185 THR A N 1
ATOM 1375 C CA . THR A 1 185 ? 24.849 -38.567 29.974 1.00 61.84 185 THR A CA 1
ATOM 1376 C C . THR A 1 185 ? 25.024 -38.430 28.458 1.00 61.84 185 THR A C 1
ATOM 1378 O O . THR A 1 185 ? 24.117 -38.035 27.732 1.00 61.84 185 THR A O 1
ATOM 1381 N N . THR A 1 186 ? 26.250 -38.738 28.041 1.00 63.59 186 THR A N 1
ATOM 1382 C CA . THR A 1 186 ? 26.776 -39.003 26.695 1.00 63.59 186 THR A CA 1
ATOM 1383 C C . THR A 1 186 ? 26.269 -40.345 26.153 1.00 63.59 186 THR A C 1
ATOM 1385 O O . THR A 1 186 ? 26.144 -41.283 26.935 1.00 63.59 186 THR A O 1
ATOM 1388 N N . THR A 1 187 ? 26.074 -40.465 24.834 1.00 67.00 187 THR A N 1
ATOM 1389 C CA . THR A 1 187 ? 26.210 -41.686 23.990 1.00 67.00 187 THR A CA 1
ATOM 1390 C C . THR A 1 187 ? 26.200 -41.182 22.536 1.00 67.00 187 THR A C 1
ATOM 1392 O O . THR A 1 187 ? 25.240 -40.523 22.152 1.00 67.00 187 THR A O 1
ATOM 1395 N N . ASP A 1 188 ? 27.320 -41.103 21.815 1.00 60.81 188 ASP A N 1
ATOM 1396 C CA . ASP A 1 188 ? 28.155 -42.139 21.165 1.00 60.81 188 ASP A CA 1
ATOM 1397 C C . ASP A 1 188 ? 27.539 -42.757 19.894 1.00 60.81 188 ASP A C 1
ATOM 1399 O O . ASP A 1 188 ? 26.325 -42.809 19.719 1.00 60.81 188 ASP A O 1
ATOM 1403 N N . ALA A 1 189 ? 28.432 -43.093 18.971 1.00 59.81 189 ALA A N 1
ATOM 1404 C CA . ALA A 1 189 ? 28.288 -43.119 17.531 1.00 59.81 189 ALA A CA 1
ATOM 1405 C C . ALA A 1 189 ? 27.911 -44.500 16.972 1.00 59.81 189 ALA A C 1
ATOM 1407 O O . ALA A 1 189 ? 28.057 -45.530 17.629 1.00 59.81 189 ALA A O 1
ATOM 1408 N N . CYS A 1 190 ? 27.501 -44.508 15.704 1.00 61.53 190 CYS A N 1
ATOM 1409 C CA . CYS A 1 190 ? 27.689 -45.625 14.784 1.00 61.53 190 CYS A CA 1
ATOM 1410 C C . CYS A 1 190 ? 27.875 -45.061 13.374 1.00 61.53 190 CYS A C 1
ATOM 1412 O O . CYS A 1 190 ? 27.130 -44.111 13.035 1.00 61.53 190 CYS A O 1
#

pLDDT: mean 70.35, std 22.01, range [36.47, 97.5]

Foldseek 3Di:
DAFPNFDWDADLPQRWTFLLRLCVNLVNDPVRSVVCCVPPVVVDDWDADDDDDPSPGHIIDHLVVSCVSCVVSVNCVRCVVVNVPDNDPDDDDPDPPPDDPDDDDDDDDDDDDDDDDDDDDDDDDDDDDDDDDDDDDDDDDDDDDDDDDDDDDDDDDDDDDDDDDDDDDDDDDDDDDDDDDDDDDDDDDD